Protein AF-A0A529HPG6-F1 (afdb_monomer_lite)

Sequence (187 aa):
KGVAELRKMVAHFGLDVVEAYMGHVQDNAAESVRRVLERLPDTSDYEYPTDTGQVIRVRISVDRQKREATVDFTGTSKVEKNNFNAPEPVARAAVLYAFRVMVEDMIPMNAGCLRPINIVIPDDCMLKPSYPAAVVAGNVETSQHVTNALFGAMGAMANAQGTMNNLTFGNKQYQYYETICSGSPAG

Radius of gyration: 18.81 Å; chains: 1; bounding box: 37×52×48 Å

Structure (mmCIF, N/CA/C/O backbone):
data_AF-A0A529HPG6-F1
#
_entry.id   AF-A0A529HPG6-F1
#
loop_
_atom_site.group_PDB
_atom_site.id
_atom_site.type_symbol
_atom_site.label_atom_id
_atom_site.label_alt_id
_atom_site.label_comp_id
_atom_site.label_asym_id
_atom_site.label_entity_id
_atom_site.label_seq_id
_atom_site.pdbx_PDB_ins_code
_atom_site.Cartn_x
_atom_site.Cartn_y
_atom_site.Cartn_z
_atom_site.occupancy
_atom_site.B_iso_or_equiv
_atom_site.auth_seq_id
_atom_site.auth_comp_id
_atom_site.auth_asym_id
_atom_site.auth_atom_id
_atom_site.pdbx_PDB_model_num
ATOM 1 N N . LYS A 1 1 ? 17.995 12.197 -15.645 1.00 77.94 1 LYS A N 1
ATOM 2 C CA . LYS A 1 1 ? 18.713 10.897 -15.696 1.00 77.94 1 LYS A CA 1
ATOM 3 C C . LYS A 1 1 ? 17.802 9.763 -16.175 1.00 77.94 1 LYS A C 1
ATOM 5 O O . LYS A 1 1 ? 18.090 9.246 -17.238 1.00 77.94 1 LYS A O 1
ATOM 10 N N . GLY A 1 2 ? 16.671 9.463 -15.516 1.00 89.94 2 GLY A N 1
ATOM 11 C CA . GLY A 1 2 ? 15.761 8.370 -15.932 1.00 89.94 2 GLY A CA 1
ATOM 12 C C . GLY A 1 2 ? 15.340 8.383 -17.412 1.00 89.94 2 GLY A C 1
ATOM 13 O O . GLY A 1 2 ? 15.550 7.402 -18.112 1.00 89.94 2 GLY A O 1
ATOM 14 N N . VAL A 1 3 ? 14.861 9.522 -17.929 1.00 92.44 3 VAL A N 1
ATOM 15 C CA . VAL A 1 3 ? 14.487 9.656 -19.357 1.00 92.44 3 VAL A CA 1
ATOM 16 C C . VAL A 1 3 ? 15.671 9.427 -20.306 1.00 92.44 3 VAL A C 1
ATOM 18 O O . VAL A 1 3 ? 15.499 8.876 -21.388 1.00 92.44 3 VAL A O 1
ATOM 21 N N . ALA A 1 4 ? 16.877 9.846 -19.916 1.00 95.00 4 ALA A N 1
ATOM 22 C CA . ALA A 1 4 ? 18.063 9.687 -20.753 1.00 95.00 4 ALA A CA 1
ATOM 23 C C . ALA A 1 4 ? 18.479 8.213 -20.857 1.00 95.00 4 ALA A C 1
ATOM 25 O O . ALA A 1 4 ? 18.772 7.748 -21.953 1.00 95.00 4 ALA A O 1
ATOM 26 N N . GLU A 1 5 ? 18.448 7.473 -19.747 1.00 94.81 5 GLU A N 1
ATOM 27 C CA . GLU A 1 5 ? 18.770 6.041 -19.746 1.00 94.81 5 GLU A CA 1
ATOM 28 C C . GLU A 1 5 ? 17.709 5.212 -20.477 1.00 94.81 5 GLU A C 1
ATOM 30 O O . GLU A 1 5 ? 18.062 4.336 -21.262 1.00 94.81 5 GLU A O 1
ATOM 35 N N . LEU A 1 6 ? 16.421 5.552 -20.330 1.00 93.25 6 LEU A N 1
ATOM 36 C CA . LEU A 1 6 ? 15.351 4.910 -21.101 1.00 93.25 6 LEU A CA 1
ATOM 37 C C . LEU A 1 6 ? 15.565 5.095 -22.612 1.00 93.25 6 LEU A C 1
ATOM 39 O O . LEU A 1 6 ? 15.494 4.136 -23.374 1.00 93.25 6 LEU A O 1
ATOM 43 N N . ARG A 1 7 ? 15.893 6.317 -23.054 1.00 95.12 7 ARG A N 1
ATOM 44 C CA . ARG A 1 7 ? 16.167 6.602 -24.473 1.00 95.12 7 ARG A CA 1
ATOM 45 C C . ARG A 1 7 ? 17.382 5.843 -25.003 1.00 95.12 7 ARG A C 1
ATOM 47 O O . ARG A 1 7 ? 17.336 5.380 -26.136 1.00 95.12 7 ARG A O 1
ATOM 54 N N . LYS A 1 8 ? 18.447 5.695 -24.208 1.00 95.94 8 LYS A N 1
ATOM 55 C CA . LYS A 1 8 ? 19.613 4.878 -24.590 1.00 95.94 8 LYS A CA 1
ATOM 56 C C . LYS A 1 8 ? 19.242 3.406 -24.752 1.00 95.94 8 LYS A C 1
ATOM 58 O O . LYS A 1 8 ? 19.675 2.782 -25.712 1.00 95.94 8 LYS A O 1
ATOM 63 N N . MET A 1 9 ? 18.427 2.874 -23.842 1.00 94.12 9 MET A N 1
ATOM 64 C CA . MET A 1 9 ? 17.949 1.493 -23.900 1.00 94.12 9 MET A CA 1
ATOM 65 C C . MET A 1 9 ? 17.122 1.249 -25.166 1.00 94.12 9 MET A C 1
ATOM 67 O O . MET A 1 9 ? 17.400 0.308 -25.899 1.00 94.12 9 MET A O 1
ATOM 71 N N . VAL A 1 10 ? 16.191 2.156 -25.480 1.00 96.81 10 VAL A N 1
ATOM 72 C CA . VAL A 1 10 ? 15.396 2.105 -26.719 1.00 96.81 10 VAL A CA 1
ATOM 73 C C . VAL A 1 10 ? 16.280 2.221 -27.961 1.00 96.81 10 VAL A C 1
ATOM 75 O O . VAL A 1 10 ? 16.081 1.484 -28.918 1.00 96.81 10 VAL A O 1
ATOM 78 N N . ALA A 1 11 ? 17.283 3.102 -27.956 1.00 97.06 11 ALA A N 1
ATOM 79 C CA . ALA A 1 11 ? 18.205 3.239 -29.084 1.00 97.06 11 ALA A CA 1
ATOM 80 C C . ALA A 1 11 ? 19.067 1.985 -29.314 1.00 97.06 11 ALA A C 1
ATOM 82 O O . ALA A 1 11 ? 19.450 1.717 -30.448 1.00 97.06 11 ALA A O 1
ATOM 83 N N . HIS A 1 12 ? 19.387 1.236 -28.255 1.00 96.19 12 HIS A N 1
ATOM 84 C CA . HIS A 1 12 ? 20.225 0.041 -28.344 1.00 96.19 12 HIS A CA 1
ATOM 85 C C . HIS A 1 12 ? 19.429 -1.233 -28.660 1.00 96.19 12 HIS A C 1
ATOM 87 O O . HIS A 1 12 ? 19.904 -2.060 -29.432 1.00 96.19 12 HIS A O 1
ATOM 93 N N . PHE A 1 13 ? 18.236 -1.391 -28.080 1.00 95.50 13 PHE A N 1
ATOM 94 C CA . PHE A 1 13 ? 17.449 -2.627 -28.159 1.00 95.50 13 PHE A CA 1
ATOM 95 C C . PHE A 1 13 ? 16.186 -2.528 -29.024 1.00 95.50 13 PHE A C 1
ATOM 97 O O . PHE A 1 13 ? 15.631 -3.562 -29.372 1.00 95.50 13 PHE A O 1
ATOM 104 N N . GLY A 1 14 ? 15.737 -1.325 -29.391 1.00 97.00 14 GLY A N 1
ATOM 105 C CA . GLY A 1 14 ? 14.435 -1.108 -30.029 1.00 97.00 14 GLY A CA 1
ATOM 106 C C . GLY A 1 14 ? 13.318 -0.873 -29.009 1.00 97.00 14 GLY A C 1
ATOM 107 O O . GLY A 1 14 ? 13.381 -1.325 -27.865 1.00 97.00 14 GLY A O 1
ATOM 108 N N . LEU A 1 15 ? 12.300 -0.102 -29.403 1.00 96.00 15 LEU A N 1
ATOM 109 C CA . LEU A 1 15 ? 11.176 0.233 -28.521 1.00 96.00 15 LEU A CA 1
ATOM 110 C C . LEU A 1 15 ? 10.313 -0.996 -28.217 1.00 96.00 15 LEU A C 1
ATOM 112 O O . LEU A 1 15 ? 9.963 -1.222 -27.065 1.00 96.00 15 LEU A O 1
ATOM 116 N N . ASP A 1 16 ? 10.032 -1.796 -29.240 1.00 96.38 16 ASP A N 1
ATOM 117 C CA . ASP A 1 16 ? 9.259 -3.034 -29.174 1.00 96.38 16 ASP A CA 1
ATOM 118 C C . ASP A 1 16 ? 9.857 -4.034 -28.177 1.00 96.38 16 ASP A C 1
ATOM 120 O O . ASP A 1 16 ? 9.142 -4.596 -27.347 1.00 96.38 16 ASP A O 1
ATOM 124 N N . VAL A 1 17 ? 11.181 -4.198 -28.194 1.00 95.88 17 VAL A N 1
ATOM 125 C CA . VAL A 1 17 ? 11.890 -5.061 -27.244 1.00 95.88 17 VAL A CA 1
ATOM 126 C C . VAL A 1 17 ? 11.786 -4.506 -25.825 1.00 95.88 17 VAL A C 1
ATOM 128 O O . VAL A 1 17 ? 11.476 -5.249 -24.894 1.00 95.88 17 VAL A O 1
ATOM 131 N N . VAL A 1 18 ? 12.011 -3.202 -25.635 1.00 95.31 18 VAL A N 1
ATOM 132 C CA . VAL A 1 18 ? 11.915 -2.573 -24.308 1.00 95.31 18 VAL A CA 1
ATOM 133 C C . VAL A 1 18 ? 10.503 -2.714 -23.734 1.00 95.31 18 VAL A C 1
ATOM 135 O O . VAL A 1 18 ? 10.356 -3.100 -22.574 1.00 95.31 18 VAL A O 1
ATOM 138 N N . GLU A 1 19 ? 9.467 -2.465 -24.532 1.00 94.25 19 GLU A N 1
ATOM 139 C CA . GLU A 1 19 ? 8.069 -2.620 -24.121 1.00 94.25 19 GLU A CA 1
ATOM 140 C C . GLU A 1 19 ? 7.721 -4.077 -23.793 1.00 94.25 19 GLU A C 1
ATOM 142 O O . GLU A 1 19 ? 7.101 -4.337 -22.757 1.00 94.25 19 GLU A O 1
ATOM 147 N N . ALA A 1 20 ? 8.180 -5.038 -24.602 1.00 93.94 20 ALA A N 1
ATOM 148 C CA . ALA A 1 20 ? 7.988 -6.462 -24.332 1.00 93.94 20 ALA A CA 1
ATOM 149 C C . ALA A 1 20 ? 8.614 -6.874 -22.989 1.00 93.94 20 ALA A C 1
ATOM 151 O O . ALA A 1 20 ? 7.953 -7.497 -22.156 1.00 93.94 20 ALA A O 1
ATOM 152 N N . TYR A 1 21 ? 9.855 -6.456 -22.718 1.00 92.88 21 TYR A N 1
ATOM 153 C CA . TYR A 1 21 ? 10.517 -6.735 -21.441 1.00 92.88 21 TYR A CA 1
ATOM 154 C C . TYR A 1 21 ? 9.852 -6.023 -20.256 1.00 92.88 21 TYR A C 1
ATOM 156 O O . TYR A 1 21 ? 9.754 -6.610 -19.177 1.00 92.88 21 TYR A O 1
ATOM 164 N N . MET A 1 22 ? 9.335 -4.802 -20.432 1.00 92.50 22 MET A N 1
ATOM 165 C CA . MET A 1 22 ? 8.509 -4.147 -19.409 1.00 92.50 22 MET A CA 1
ATOM 166 C C . MET A 1 22 ? 7.250 -4.968 -19.096 1.00 92.50 22 MET A C 1
ATOM 168 O O . MET A 1 22 ? 6.881 -5.089 -17.925 1.00 92.50 22 MET A O 1
ATOM 172 N N . GLY A 1 23 ? 6.624 -5.556 -20.119 1.00 92.88 23 GLY A N 1
ATOM 173 C CA . GLY A 1 23 ? 5.520 -6.504 -19.976 1.00 92.88 23 GLY A CA 1
ATOM 174 C C . GLY A 1 23 ? 5.924 -7.730 -19.160 1.00 92.88 23 GLY A C 1
ATOM 175 O O . GLY A 1 23 ? 5.338 -7.977 -18.109 1.00 92.88 23 GLY A O 1
ATOM 176 N N . HIS A 1 24 ? 6.994 -8.418 -19.566 1.00 93.25 24 HIS A N 1
ATOM 177 C CA . HIS A 1 24 ? 7.497 -9.615 -18.884 1.00 93.25 24 HIS A CA 1
ATOM 178 C C . HIS A 1 24 ? 7.837 -9.378 -17.408 1.00 93.25 24 HIS A C 1
ATOM 180 O O . HIS A 1 24 ? 7.554 -10.224 -16.560 1.00 93.25 24 HIS A O 1
ATOM 186 N N . VAL A 1 25 ? 8.403 -8.216 -17.069 1.00 93.06 25 VAL A N 1
ATOM 187 C CA . VAL A 1 25 ? 8.689 -7.848 -15.673 1.00 93.06 25 VAL A CA 1
ATOM 188 C C . VAL A 1 25 ? 7.402 -7.713 -14.853 1.00 93.06 25 VAL A C 1
ATOM 190 O O . VAL A 1 25 ? 7.356 -8.156 -13.702 1.00 93.06 25 VAL A O 1
ATOM 193 N N . GLN A 1 26 ? 6.349 -7.128 -15.429 1.00 93.50 26 GLN A N 1
ATOM 194 C CA . GLN A 1 26 ? 5.055 -7.017 -14.755 1.00 93.50 26 GLN A CA 1
ATOM 195 C C . GLN A 1 26 ? 4.321 -8.361 -14.673 1.00 93.50 26 GLN A C 1
ATOM 197 O O . GLN A 1 26 ? 3.703 -8.641 -13.647 1.00 93.50 26 GLN A O 1
ATOM 202 N N . ASP A 1 27 ? 4.405 -9.200 -15.709 1.00 94.12 27 ASP A N 1
ATOM 203 C CA . ASP A 1 27 ? 3.808 -10.541 -15.725 1.00 94.12 27 ASP A CA 1
ATOM 204 C C . ASP A 1 27 ? 4.441 -11.433 -14.654 1.00 94.12 27 ASP A C 1
ATOM 206 O O . ASP A 1 27 ? 3.732 -12.076 -13.880 1.00 94.12 27 ASP A O 1
ATOM 210 N N . ASN A 1 28 ? 5.772 -11.401 -14.538 1.00 93.19 28 ASN A N 1
ATOM 211 C CA . ASN A 1 28 ? 6.488 -12.124 -13.492 1.00 93.19 28 ASN A CA 1
ATOM 212 C C . ASN A 1 28 ? 6.068 -11.656 -12.090 1.00 93.19 28 ASN A C 1
ATOM 214 O O . ASN A 1 28 ? 5.837 -12.474 -11.204 1.00 93.19 28 ASN A O 1
ATOM 218 N N . ALA A 1 29 ? 5.915 -10.344 -11.889 1.00 93.12 29 ALA A N 1
ATOM 219 C CA . ALA A 1 29 ? 5.443 -9.805 -10.617 1.00 93.12 29 ALA A CA 1
ATOM 220 C C . ALA A 1 29 ? 4.009 -10.256 -10.286 1.00 93.12 29 ALA A C 1
ATOM 222 O O . ALA A 1 29 ? 3.736 -10.631 -9.146 1.00 93.12 29 ALA A O 1
ATOM 223 N N . ALA A 1 30 ? 3.114 -10.281 -11.278 1.00 94.75 30 ALA A N 1
ATOM 224 C CA . ALA A 1 30 ? 1.755 -10.786 -11.109 1.00 94.75 30 ALA A CA 1
ATOM 225 C C . ALA A 1 30 ? 1.749 -12.276 -10.734 1.00 94.75 30 ALA A C 1
ATOM 227 O O . ALA A 1 30 ? 1.092 -12.663 -9.770 1.00 94.75 30 ALA A O 1
ATOM 228 N N . GLU A 1 31 ? 2.521 -13.108 -11.439 1.00 95.69 31 GLU A N 1
ATOM 229 C CA . GLU A 1 31 ? 2.640 -14.537 -11.127 1.00 95.69 31 GLU A CA 1
ATOM 230 C C . GLU A 1 31 ? 3.227 -14.795 -9.739 1.00 95.69 31 GLU A C 1
ATOM 232 O O . GLU A 1 31 ? 2.776 -15.701 -9.037 1.00 95.69 31 GLU A O 1
ATOM 237 N N . SER A 1 32 ? 4.200 -13.994 -9.307 1.00 94.81 32 SER A N 1
ATOM 238 C CA . SER A 1 32 ? 4.741 -14.087 -7.951 1.00 94.81 32 SER A CA 1
ATOM 239 C C . SER A 1 32 ? 3.692 -13.792 -6.886 1.00 94.81 32 SER A C 1
ATOM 241 O O . SER A 1 32 ? 3.600 -14.535 -5.912 1.00 94.81 32 SER A O 1
ATOM 243 N N . VAL A 1 33 ? 2.849 -12.776 -7.086 1.00 95.06 33 VAL A N 1
ATOM 244 C CA . VAL A 1 33 ? 1.738 -12.501 -6.164 1.00 95.06 33 VAL A CA 1
ATOM 245 C C . VAL A 1 33 ? 0.697 -13.622 -6.197 1.00 95.06 33 VAL A C 1
ATOM 247 O O . VAL A 1 33 ? 0.236 -14.037 -5.140 1.00 95.06 33 VAL A O 1
ATOM 250 N N . ARG A 1 34 ? 0.376 -14.200 -7.363 1.00 96.06 34 ARG A N 1
ATOM 251 C CA . ARG A 1 34 ? -0.551 -15.347 -7.446 1.00 96.06 34 ARG A CA 1
ATOM 252 C C . ARG A 1 34 ? -0.099 -16.539 -6.596 1.00 96.06 34 ARG A C 1
ATOM 254 O O . ARG A 1 34 ? -0.936 -17.176 -5.964 1.00 96.06 34 ARG A O 1
ATOM 261 N N . ARG A 1 35 ? 1.210 -16.803 -6.520 1.00 94.50 35 ARG A N 1
ATOM 262 C CA . ARG A 1 35 ? 1.772 -17.845 -5.637 1.00 94.50 35 ARG A CA 1
ATOM 263 C C . ARG A 1 35 ? 1.619 -17.518 -4.150 1.00 94.50 35 ARG A C 1
ATOM 265 O O . ARG A 1 35 ? 1.457 -18.429 -3.348 1.00 94.50 35 ARG A O 1
ATOM 272 N N . VAL A 1 36 ? 1.647 -16.240 -3.771 1.00 93.44 36 VAL A N 1
ATOM 273 C CA . VAL A 1 36 ? 1.343 -15.821 -2.390 1.00 93.44 36 VAL A CA 1
ATOM 274 C C . VAL A 1 36 ? -0.106 -16.130 -2.052 1.00 93.44 36 VAL A C 1
ATOM 276 O O . VAL A 1 36 ? -0.379 -16.649 -0.972 1.00 93.44 36 VAL A O 1
ATOM 279 N N . LEU A 1 37 ? -1.029 -15.861 -2.983 1.00 95.31 37 LEU A N 1
ATOM 280 C CA . LEU A 1 37 ? -2.454 -16.090 -2.751 1.00 95.31 37 LEU A CA 1
ATOM 281 C C . LEU A 1 37 ? -2.728 -17.539 -2.354 1.00 95.31 37 LEU A C 1
ATOM 283 O O . LEU A 1 37 ? -3.517 -17.754 -1.446 1.00 95.31 37 LEU A O 1
ATOM 287 N N . GLU A 1 38 ? -2.024 -18.511 -2.949 1.00 92.75 38 GLU A N 1
ATOM 288 C CA . GLU A 1 38 ? -2.092 -19.950 -2.627 1.00 92.75 38 GLU A CA 1
ATOM 289 C C . GLU A 1 38 ? -1.837 -20.273 -1.141 1.00 92.75 38 GLU A C 1
ATOM 291 O O . GLU A 1 38 ? -2.357 -21.266 -0.640 1.00 92.75 38 GLU A O 1
ATOM 296 N N . ARG A 1 39 ? -1.099 -19.419 -0.422 1.00 91.81 39 ARG A N 1
ATOM 297 C CA . ARG A 1 39 ? -0.747 -19.602 0.997 1.00 91.81 39 ARG A CA 1
ATOM 298 C C . ARG A 1 39 ? -1.671 -18.860 1.965 1.00 91.81 39 ARG A C 1
ATOM 300 O O . ARG A 1 39 ? -1.699 -19.196 3.144 1.00 91.81 39 ARG A O 1
ATOM 307 N N . LEU A 1 40 ? -2.397 -17.851 1.487 1.00 94.25 40 LEU A N 1
ATOM 308 C CA . LEU A 1 40 ? -3.354 -17.098 2.301 1.00 94.25 40 LEU A CA 1
ATOM 309 C C . LEU A 1 40 ? -4.619 -17.929 2.557 1.00 94.25 40 LEU A C 1
ATOM 311 O O . LEU A 1 40 ? -4.920 -18.807 1.752 1.00 94.25 40 LEU A O 1
ATOM 315 N N . PRO A 1 41 ? -5.385 -17.678 3.631 1.00 93.94 41 PRO A N 1
ATOM 316 C CA . PRO A 1 41 ? -6.713 -18.267 3.800 1.00 93.94 41 PRO A CA 1
ATOM 317 C C . PRO A 1 41 ? -7.687 -17.788 2.709 1.00 93.94 41 PRO A C 1
ATOM 319 O O . PRO A 1 41 ? -7.499 -16.730 2.111 1.00 93.94 41 PRO A O 1
ATOM 322 N N . ASP A 1 42 ? -8.761 -18.549 2.469 1.00 94.81 42 ASP A N 1
ATOM 323 C CA . ASP A 1 42 ? -9.784 -18.182 1.472 1.00 94.81 42 ASP A CA 1
ATOM 324 C C . ASP A 1 42 ? -10.505 -16.879 1.837 1.00 94.81 42 ASP A C 1
ATOM 326 O O . ASP A 1 42 ? -10.943 -16.122 0.970 1.00 94.81 42 ASP A O 1
ATOM 330 N N . THR A 1 43 ? -10.648 -16.606 3.131 1.00 97.19 43 THR A N 1
ATOM 331 C CA . THR A 1 43 ? -11.169 -15.342 3.642 1.00 97.19 43 THR A CA 1
ATOM 332 C C . THR A 1 43 ? -10.510 -15.023 4.973 1.00 97.19 43 THR A C 1
ATOM 334 O O . THR A 1 43 ? -10.352 -15.905 5.818 1.00 97.19 43 THR A O 1
ATOM 337 N N . SER A 1 44 ? -10.161 -13.758 5.164 1.00 97.44 44 SER A N 1
ATOM 338 C CA . SER A 1 44 ? -9.721 -13.209 6.439 1.00 97.44 44 SER A CA 1
ATOM 339 C C . SER A 1 44 ? -10.199 -11.772 6.602 1.00 97.44 44 SER A C 1
ATOM 341 O O . SER A 1 44 ? -10.476 -11.068 5.627 1.00 97.44 44 SER A O 1
ATOM 343 N N . ASP A 1 45 ? -10.309 -11.335 7.849 1.00 97.19 45 ASP A N 1
ATOM 344 C CA . ASP A 1 45 ? -10.670 -9.974 8.210 1.00 97.19 45 ASP A CA 1
ATOM 345 C C . ASP A 1 45 ? -9.807 -9.474 9.364 1.00 97.19 45 ASP A C 1
ATOM 347 O O . ASP A 1 45 ? -9.271 -10.252 10.154 1.00 97.19 45 ASP A O 1
ATOM 351 N N . TYR A 1 46 ? -9.625 -8.158 9.410 1.00 97.94 46 TYR A N 1
ATOM 352 C CA . TYR A 1 46 ? -8.898 -7.496 10.477 1.00 97.94 46 TYR A CA 1
ATOM 353 C C . TYR A 1 46 ? -9.428 -6.081 10.689 1.00 97.94 46 TYR A C 1
ATOM 355 O O . TYR A 1 46 ? -9.702 -5.345 9.733 1.00 97.94 46 TYR A O 1
ATOM 363 N N . GLU A 1 47 ? -9.542 -5.691 11.956 1.00 97.50 47 GLU A N 1
ATOM 364 C CA . GLU A 1 47 ? -9.870 -4.329 12.361 1.00 97.50 47 GLU A CA 1
ATOM 365 C C . GLU A 1 47 ? -8.669 -3.717 13.078 1.00 97.50 47 GLU A C 1
ATOM 367 O O . GLU A 1 47 ? -8.177 -4.255 14.069 1.00 97.50 47 GLU A O 1
ATOM 372 N N . TYR A 1 48 ? -8.203 -2.576 12.579 1.00 96.69 48 TYR A N 1
ATOM 373 C CA . TYR A 1 48 ? -7.127 -1.808 13.188 1.00 96.69 48 TYR A CA 1
ATOM 374 C C . TYR A 1 48 ? -7.701 -0.524 13.805 1.00 96.69 48 TYR A C 1
ATOM 376 O O . TYR A 1 48 ? -8.029 0.413 13.062 1.00 96.69 48 TYR A O 1
ATOM 384 N N . PRO A 1 49 ? -7.853 -0.453 15.141 1.00 95.94 49 PRO A N 1
ATOM 385 C CA . PRO A 1 49 ? -8.200 0.786 15.821 1.00 95.94 49 PRO A CA 1
ATOM 386 C C . PRO A 1 49 ? -6.996 1.733 15.830 1.00 95.94 49 PRO A C 1
ATOM 388 O O . PRO A 1 49 ? -5.872 1.330 16.120 1.00 95.94 49 PRO A O 1
ATOM 391 N N . THR A 1 50 ? -7.237 3.000 15.511 1.00 93.62 50 THR A N 1
ATOM 392 C CA . THR A 1 50 ? -6.226 4.064 15.557 1.00 93.62 50 THR A CA 1
ATOM 393 C C . THR A 1 50 ? -6.381 4.908 16.821 1.00 93.62 50 THR A C 1
ATOM 395 O O . THR A 1 50 ? -7.468 4.990 17.396 1.00 93.62 50 THR A O 1
ATOM 398 N N . ASP A 1 51 ? -5.322 5.617 17.207 1.00 90.38 51 ASP A N 1
ATOM 399 C CA . ASP A 1 51 ? -5.341 6.515 18.370 1.00 90.38 51 ASP A CA 1
ATOM 400 C C . ASP A 1 51 ? -6.274 7.729 18.196 1.00 90.38 51 ASP A C 1
ATOM 402 O O . ASP A 1 51 ? -6.636 8.383 19.173 1.00 90.38 51 ASP A O 1
ATOM 406 N N . THR A 1 52 ? -6.706 8.030 16.965 1.00 90.81 52 THR A N 1
ATOM 407 C CA . THR A 1 52 ? -7.698 9.082 16.684 1.00 90.81 52 THR A CA 1
ATOM 408 C C . THR A 1 52 ? -9.141 8.613 16.885 1.00 90.81 52 THR A C 1
ATOM 410 O O . THR A 1 52 ? -10.060 9.412 16.735 1.00 90.81 52 THR A O 1
ATOM 413 N N . GLY A 1 53 ? -9.361 7.337 17.224 1.00 93.69 53 GLY A N 1
ATOM 414 C CA . GLY A 1 53 ? -10.689 6.731 17.362 1.00 93.69 53 GLY A CA 1
ATOM 415 C C . GLY A 1 53 ? -11.288 6.224 16.046 1.00 93.69 53 GLY A C 1
ATOM 416 O O . GLY A 1 53 ? -12.330 5.567 16.062 1.00 93.69 53 GLY A O 1
ATOM 417 N N . GLN A 1 54 ? -10.627 6.465 14.910 1.00 96.50 54 GLN A N 1
ATOM 418 C CA . GLN A 1 54 ? -10.999 5.876 13.623 1.00 96.50 54 GLN A CA 1
ATOM 419 C C . GLN A 1 54 ? -10.565 4.401 13.558 1.00 96.50 54 GLN A C 1
ATOM 421 O O . GLN A 1 54 ? -9.578 4.005 14.182 1.00 96.50 54 GLN A O 1
ATOM 426 N N . VAL A 1 55 ? -11.275 3.587 12.777 1.00 98.19 55 VAL A N 1
ATOM 427 C CA . VAL A 1 55 ? -10.987 2.161 12.585 1.00 98.19 55 VAL A CA 1
ATOM 428 C C . VAL A 1 55 ? -10.799 1.881 11.101 1.00 98.19 55 VAL A C 1
ATOM 430 O O . VAL A 1 55 ? -11.663 2.202 10.282 1.00 98.19 55 VAL A O 1
ATOM 433 N N . ILE A 1 56 ? -9.681 1.248 10.754 1.00 98.31 56 ILE A N 1
ATOM 434 C CA . ILE A 1 56 ? -9.457 0.690 9.420 1.00 98.31 56 ILE A CA 1
ATOM 435 C C . ILE A 1 56 ? -9.917 -0.760 9.445 1.00 98.31 56 ILE A C 1
ATOM 437 O O . ILE A 1 56 ? -9.441 -1.553 10.255 1.00 98.31 56 ILE A O 1
ATOM 441 N N . ARG A 1 57 ? -10.847 -1.103 8.557 1.00 98.56 57 ARG A N 1
ATOM 442 C CA . ARG A 1 57 ? -11.333 -2.471 8.384 1.00 98.56 57 ARG A CA 1
ATOM 443 C C . ARG A 1 57 ? -10.859 -2.982 7.049 1.00 98.56 57 ARG A C 1
ATOM 445 O O . ARG A 1 57 ? -10.996 -2.281 6.051 1.00 98.56 57 ARG A O 1
ATOM 452 N N . VAL A 1 58 ? -10.321 -4.189 7.034 1.00 98.56 58 VAL A N 1
ATOM 453 C CA . VAL A 1 58 ? -9.929 -4.848 5.798 1.00 98.56 58 VAL A CA 1
ATOM 454 C C . VAL A 1 58 ? -10.407 -6.288 5.817 1.00 98.56 58 VAL A C 1
ATOM 456 O O . VAL A 1 58 ? -10.206 -7.012 6.789 1.00 98.56 58 VAL A O 1
ATOM 459 N N . ARG A 1 59 ? -11.045 -6.699 4.726 1.00 98.56 59 ARG A N 1
ATOM 460 C CA . ARG A 1 59 ? -11.349 -8.092 4.422 1.00 98.56 59 ARG A CA 1
ATOM 461 C C . ARG A 1 59 ? -10.566 -8.498 3.185 1.00 98.56 59 ARG A C 1
ATOM 463 O O . ARG A 1 59 ? -10.633 -7.821 2.163 1.00 98.56 59 ARG A O 1
ATOM 470 N N . ILE A 1 60 ? -9.855 -9.615 3.266 1.00 98.56 60 ILE A N 1
ATOM 471 C CA . ILE A 1 60 ? -9.182 -10.233 2.127 1.00 98.56 60 ILE A CA 1
ATOM 472 C C . ILE A 1 60 ? -9.954 -11.500 1.774 1.00 98.56 60 ILE A C 1
ATOM 474 O O . ILE A 1 60 ? -10.228 -12.328 2.637 1.00 98.56 60 ILE A O 1
ATOM 478 N N . SER A 1 61 ? -10.331 -11.646 0.508 1.00 98.44 61 SER A N 1
ATOM 479 C CA . SER A 1 61 ? -10.964 -12.862 -0.016 1.00 98.44 61 SER A CA 1
ATOM 480 C C . SER A 1 61 ? -10.204 -13.355 -1.238 1.00 98.44 61 SER A C 1
ATOM 482 O O . SER A 1 61 ? -9.847 -12.550 -2.096 1.00 98.44 61 SER A O 1
ATOM 484 N N . VAL A 1 62 ? -9.932 -14.656 -1.310 1.00 98.25 62 VAL A N 1
ATOM 485 C CA . VAL A 1 62 ? -9.126 -15.270 -2.374 1.00 98.25 62 VAL A CA 1
ATOM 486 C C . VAL A 1 62 ? -10.006 -16.171 -3.236 1.00 98.25 62 VAL A C 1
ATOM 488 O O . VAL A 1 62 ? -10.555 -17.163 -2.764 1.00 98.25 62 VAL A O 1
ATOM 491 N N . ASP A 1 63 ? -10.097 -15.862 -4.529 1.00 97.31 63 ASP A N 1
ATOM 492 C CA . ASP A 1 63 ? -10.671 -16.750 -5.538 1.00 97.31 63 ASP A CA 1
ATOM 493 C C . ASP A 1 63 ? -9.559 -17.652 -6.090 1.00 97.31 63 ASP A C 1
ATOM 495 O O . ASP A 1 63 ? -8.714 -17.236 -6.891 1.00 97.31 63 ASP A O 1
ATOM 499 N N . ARG A 1 64 ? -9.556 -18.917 -5.658 1.00 94.81 64 ARG A N 1
ATOM 500 C CA . ARG A 1 64 ? -8.563 -19.920 -6.074 1.00 94.81 64 ARG A CA 1
ATOM 501 C C . ARG A 1 64 ? -8.631 -20.257 -7.555 1.00 94.81 64 ARG A C 1
ATOM 503 O O . ARG A 1 64 ? -7.601 -20.574 -8.143 1.00 94.81 64 ARG A O 1
ATOM 510 N N . GLN A 1 65 ? -9.823 -20.216 -8.146 1.00 94.62 65 GLN A N 1
ATOM 511 C CA . GLN A 1 65 ? -10.009 -20.584 -9.547 1.00 94.62 65 GLN A CA 1
ATOM 512 C C . GLN A 1 65 ? -9.447 -19.498 -10.458 1.00 94.62 65 GLN A C 1
ATOM 514 O O . GLN A 1 65 ? -8.753 -19.803 -11.425 1.00 94.62 65 GLN A O 1
ATOM 519 N N . LYS A 1 66 ? -9.696 -18.229 -10.119 1.00 95.94 66 LYS A N 1
ATOM 520 C CA . LYS A 1 66 ? -9.152 -17.082 -10.861 1.00 95.94 66 LYS A CA 1
ATOM 521 C C . LYS A 1 66 ? -7.714 -16.739 -10.480 1.00 95.94 66 LYS A C 1
ATOM 523 O O . LYS A 1 66 ? -7.038 -16.051 -11.241 1.00 95.94 66 LYS A O 1
ATOM 528 N N . ARG A 1 67 ? -7.234 -17.235 -9.333 1.00 96.56 67 ARG A N 1
ATOM 529 C CA . ARG A 1 67 ? -5.960 -16.834 -8.709 1.00 96.56 67 ARG A CA 1
ATOM 530 C C . ARG A 1 67 ? -5.921 -15.316 -8.511 1.00 96.56 67 ARG A C 1
ATOM 532 O O . ARG A 1 67 ? -4.956 -14.649 -8.882 1.00 96.56 67 ARG A O 1
ATOM 539 N N . GLU A 1 68 ? -7.002 -14.785 -7.953 1.00 97.94 68 GLU A N 1
ATOM 540 C CA . GLU A 1 68 ? -7.193 -13.362 -7.672 1.00 97.94 68 GLU A CA 1
ATOM 541 C C . GLU A 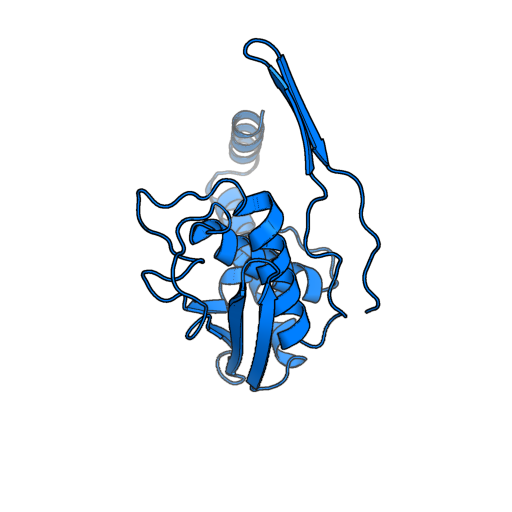1 68 ? -7.611 -13.171 -6.215 1.00 97.94 68 GLU A C 1
ATOM 543 O O . GLU A 1 68 ? -8.228 -14.052 -5.617 1.00 97.94 68 GLU A O 1
ATOM 548 N N . ALA A 1 69 ? -7.285 -12.017 -5.641 1.00 98.19 69 ALA A N 1
ATOM 549 C CA . ALA A 1 69 ? -7.748 -11.636 -4.316 1.00 98.19 69 ALA A CA 1
ATOM 550 C C . ALA A 1 69 ? -8.488 -10.303 -4.358 1.00 98.19 69 ALA A C 1
ATOM 552 O O . ALA A 1 69 ? -8.107 -9.395 -5.092 1.00 98.19 69 ALA A O 1
ATOM 553 N N . THR A 1 70 ? -9.529 -10.170 -3.541 1.00 98.75 70 THR A N 1
ATOM 554 C CA . THR A 1 70 ? -10.176 -8.886 -3.271 1.00 98.75 70 THR A CA 1
ATOM 555 C C . THR A 1 70 ? -9.771 -8.397 -1.890 1.00 98.75 70 THR A C 1
ATOM 557 O O . THR A 1 70 ? -9.997 -9.093 -0.903 1.00 98.75 70 THR A O 1
ATOM 560 N N . VAL A 1 71 ? -9.193 -7.198 -1.842 1.00 98.75 71 VAL A N 1
ATOM 561 C CA . VAL A 1 71 ? -8.898 -6.432 -0.630 1.00 98.75 71 VAL A CA 1
ATOM 562 C C . VAL A 1 71 ? -9.987 -5.378 -0.483 1.00 98.75 71 VAL A C 1
ATOM 564 O O . VAL A 1 71 ? -10.034 -4.415 -1.252 1.00 98.75 71 VAL A O 1
ATOM 567 N N . ASP A 1 72 ? -10.876 -5.581 0.478 1.00 98.69 72 ASP A N 1
ATOM 568 C CA . ASP A 1 72 ? -12.062 -4.762 0.690 1.00 98.69 72 ASP A CA 1
ATOM 569 C C . ASP A 1 72 ? -11.952 -3.958 1.984 1.00 98.69 72 ASP A C 1
ATOM 571 O O . ASP A 1 72 ? -11.890 -4.522 3.076 1.00 98.69 72 ASP A O 1
ATOM 575 N N . PHE A 1 73 ? -11.941 -2.632 1.848 1.00 98.75 73 PHE A N 1
ATOM 576 C CA . PHE A 1 73 ? -11.900 -1.682 2.956 1.00 98.75 73 PHE A CA 1
ATOM 577 C C . PHE A 1 73 ? -13.291 -1.222 3.423 1.00 98.75 73 PHE A C 1
ATOM 579 O O . PHE A 1 73 ? -13.409 -0.272 4.205 1.00 98.75 73 PHE A O 1
ATOM 586 N N . THR A 1 74 ? -14.365 -1.859 2.949 1.00 98.50 74 THR A N 1
ATOM 587 C CA . THR A 1 74 ? -15.739 -1.565 3.370 1.00 98.50 74 THR A CA 1
ATOM 588 C C . THR A 1 74 ? -15.888 -1.675 4.886 1.00 98.50 74 THR A C 1
ATOM 590 O O . THR A 1 74 ? -15.455 -2.634 5.520 1.00 98.50 74 THR A O 1
ATOM 593 N N . GLY A 1 75 ? -16.523 -0.664 5.482 1.00 97.69 75 GLY A N 1
ATOM 594 C CA . GLY A 1 75 ? -16.673 -0.542 6.933 1.00 97.69 75 GLY A CA 1
ATOM 595 C C . GLY A 1 75 ? -15.550 0.239 7.621 1.00 97.69 75 GLY A C 1
ATOM 596 O O . GLY A 1 75 ? -15.683 0.527 8.807 1.00 97.69 75 GLY A O 1
ATOM 597 N N . THR A 1 76 ? -14.491 0.624 6.899 1.00 98.56 76 THR A N 1
ATOM 598 C CA . THR A 1 76 ? -13.502 1.598 7.387 1.00 98.56 76 THR A CA 1
ATOM 599 C C . THR A 1 76 ? -14.178 2.926 7.742 1.00 98.56 76 THR A C 1
ATOM 601 O O . THR A 1 76 ? -15.097 3.370 7.047 1.00 98.56 76 THR A O 1
ATOM 604 N N . SER A 1 77 ? -13.720 3.562 8.824 1.00 98.38 77 SER A N 1
ATOM 605 C CA . SER A 1 77 ? -14.262 4.823 9.331 1.00 98.38 77 SER A CA 1
ATOM 606 C C . SER A 1 77 ? -14.360 5.908 8.259 1.00 98.38 77 SER A C 1
ATOM 608 O O . SER A 1 77 ? -13.541 6.011 7.340 1.00 98.38 77 SER A O 1
ATOM 610 N N . LYS A 1 78 ? -15.375 6.762 8.417 1.00 97.81 78 LYS A N 1
ATOM 611 C CA . LYS A 1 78 ? -15.568 7.954 7.588 1.00 97.81 78 LYS A CA 1
ATOM 612 C C . LYS A 1 78 ? -14.409 8.938 7.746 1.00 97.81 78 LYS A C 1
ATOM 614 O O . LYS A 1 78 ? -13.636 8.871 8.703 1.00 97.81 78 LYS A O 1
ATOM 619 N N . VAL A 1 79 ? -14.322 9.864 6.796 1.00 96.44 79 VAL A N 1
ATOM 620 C CA . VAL A 1 79 ? -13.450 11.036 6.910 1.00 96.44 79 VAL A CA 1
ATOM 621 C C . VAL A 1 79 ? -13.772 11.801 8.192 1.00 96.44 79 VAL A C 1
ATOM 623 O O . VAL A 1 79 ? -14.935 12.088 8.480 1.00 96.44 79 VAL A O 1
ATOM 626 N N . GLU A 1 80 ? -12.734 12.188 8.923 1.00 94.12 80 GLU A N 1
ATOM 627 C CA . GLU A 1 80 ? -12.854 13.056 10.092 1.00 94.12 80 GLU A CA 1
ATOM 628 C C . GLU A 1 80 ? -12.140 14.389 9.878 1.00 94.12 80 GLU A C 1
ATOM 630 O O . GLU A 1 80 ? -11.247 14.524 9.037 1.00 94.12 80 GLU A O 1
ATOM 635 N N . LYS A 1 81 ? -12.512 15.394 10.681 1.00 94.25 81 LYS A N 1
ATOM 636 C CA . LYS A 1 81 ? -11.896 16.730 10.679 1.00 94.25 81 LYS A CA 1
ATOM 637 C C . LYS A 1 81 ? -10.551 16.737 11.424 1.00 94.25 81 LYS A C 1
ATOM 639 O O . LYS A 1 81 ? -10.297 17.580 12.280 1.00 94.25 81 LYS A O 1
ATOM 644 N N . ASN A 1 82 ? -9.700 15.780 11.087 1.00 94.00 82 ASN A N 1
ATOM 645 C CA . ASN A 1 82 ? -8.312 15.668 11.505 1.00 94.00 82 ASN A CA 1
ATOM 646 C C . ASN A 1 82 ? -7.434 15.549 10.245 1.00 94.00 82 ASN A C 1
ATOM 648 O O . ASN A 1 82 ? -7.914 15.708 9.121 1.00 94.00 82 ASN A O 1
ATOM 652 N N . ASN A 1 83 ? -6.139 15.312 10.420 1.00 92.25 83 ASN A N 1
ATOM 653 C CA . ASN A 1 83 ? -5.192 15.212 9.316 1.00 92.25 83 ASN A CA 1
ATOM 654 C C . ASN A 1 83 ? -4.760 13.771 8.974 1.00 92.25 83 ASN A C 1
ATOM 656 O O . ASN A 1 83 ? -3.896 13.610 8.111 1.00 92.25 83 ASN A O 1
ATOM 660 N N . PHE A 1 84 ? -5.379 12.762 9.602 1.00 95.38 84 PHE A N 1
ATOM 661 C CA . PHE A 1 84 ? -5.124 11.318 9.459 1.00 95.38 84 PHE A CA 1
ATOM 662 C C . PHE A 1 84 ? -5.954 10.662 8.341 1.00 95.38 84 PHE A C 1
ATOM 664 O O . PHE A 1 84 ? -6.084 9.439 8.277 1.00 95.38 84 PHE A O 1
ATOM 671 N N . ASN A 1 85 ? -6.489 11.449 7.408 1.00 96.44 85 ASN A N 1
ATOM 672 C CA . ASN A 1 85 ? -7.088 10.903 6.194 1.00 96.44 85 ASN A CA 1
ATOM 673 C C . ASN A 1 85 ? -5.989 10.616 5.155 1.00 96.44 85 ASN A C 1
ATOM 675 O O . ASN A 1 85 ? -5.014 11.361 5.042 1.00 96.44 85 ASN A O 1
ATOM 679 N N . ALA A 1 86 ? -6.146 9.555 4.369 1.00 97.00 86 ALA A N 1
ATOM 680 C CA . ALA A 1 86 ? -5.211 9.145 3.328 1.00 97.00 86 ALA A CA 1
ATOM 681 C C . ALA A 1 86 ? -5.906 9.127 1.959 1.00 97.00 86 ALA A C 1
ATOM 683 O O . ALA A 1 86 ? -6.934 8.473 1.821 1.00 97.00 86 ALA A O 1
ATOM 684 N N . PRO A 1 87 ? -5.365 9.802 0.930 1.00 96.44 87 PRO A N 1
ATOM 685 C CA . PRO A 1 87 ? -5.865 9.694 -0.435 1.00 96.44 87 PRO A CA 1
ATOM 686 C C . PRO A 1 87 ? -5.831 8.244 -0.930 1.00 96.44 87 PRO A C 1
ATOM 688 O O . PRO A 1 87 ? -4.905 7.504 -0.598 1.00 96.44 87 PRO A O 1
ATOM 691 N N . GLU A 1 88 ? -6.763 7.870 -1.809 1.00 97.00 88 GLU A N 1
ATOM 692 C CA . GLU A 1 88 ? -6.860 6.506 -2.358 1.00 97.00 88 GLU A CA 1
ATOM 693 C C . GLU A 1 88 ? -5.520 5.943 -2.883 1.00 97.00 88 GLU A C 1
ATOM 695 O O . GLU A 1 88 ? -5.198 4.793 -2.567 1.00 97.00 88 GLU A O 1
ATOM 700 N N . PRO A 1 89 ? -4.673 6.708 -3.611 1.00 96.88 89 PRO A N 1
ATOM 701 C CA . PRO A 1 89 ? -3.375 6.203 -4.056 1.00 96.88 89 PRO A CA 1
ATOM 702 C C . PRO A 1 89 ? -2.464 5.714 -2.922 1.00 96.88 89 PRO A C 1
ATOM 704 O O . PRO A 1 89 ? -1.678 4.795 -3.136 1.00 96.88 89 PRO A O 1
ATOM 707 N N . VAL A 1 90 ? -2.581 6.286 -1.720 1.00 96.69 90 VAL A N 1
ATOM 708 C CA . VAL A 1 90 ? -1.799 5.888 -0.541 1.00 96.69 90 VAL A CA 1
ATOM 709 C C . VAL A 1 90 ? -2.246 4.521 -0.036 1.00 96.69 90 VAL A C 1
ATOM 711 O O . VAL A 1 90 ? -1.410 3.650 0.191 1.00 96.69 90 VAL A O 1
ATOM 714 N N . ALA A 1 91 ? -3.558 4.295 0.066 1.00 97.25 91 ALA A N 1
ATOM 715 C CA . ALA A 1 91 ? -4.103 2.993 0.441 1.00 97.25 91 ALA A CA 1
ATOM 716 C C . ALA A 1 91 ? -3.731 1.915 -0.594 1.00 97.25 91 ALA A C 1
ATOM 718 O O . ALA A 1 91 ? -3.272 0.834 -0.233 1.00 97.25 91 ALA A O 1
ATOM 719 N N . ARG A 1 92 ? -3.822 2.230 -1.894 1.00 97.62 92 ARG A N 1
ATOM 720 C CA . ARG A 1 92 ? -3.397 1.319 -2.974 1.00 97.62 92 ARG A CA 1
ATOM 721 C C . ARG A 1 92 ? -1.898 1.007 -2.927 1.00 97.62 92 ARG A C 1
ATOM 723 O O . ARG A 1 92 ? -1.503 -0.126 -3.197 1.00 97.62 92 ARG A O 1
ATOM 730 N N . ALA A 1 93 ? -1.064 1.989 -2.583 1.00 96.75 93 ALA A N 1
ATOM 731 C CA . ALA A 1 93 ? 0.372 1.788 -2.406 1.00 96.75 93 ALA A CA 1
ATOM 732 C C . ALA A 1 93 ? 0.682 0.889 -1.198 1.00 96.75 93 ALA A C 1
ATOM 734 O O . ALA A 1 93 ? 1.553 0.028 -1.304 1.00 96.75 93 ALA A O 1
ATOM 735 N N . ALA A 1 94 ? -0.059 1.026 -0.092 1.00 96.88 94 ALA A N 1
ATOM 736 C CA . ALA A 1 94 ? 0.055 0.130 1.060 1.00 96.88 94 ALA A CA 1
ATOM 737 C C . ALA A 1 94 ? -0.313 -1.319 0.694 1.00 96.88 94 ALA A C 1
ATOM 739 O O . ALA A 1 94 ? 0.415 -2.241 1.054 1.00 96.88 94 ALA A O 1
ATOM 740 N N . VAL A 1 95 ? -1.369 -1.525 -0.108 1.00 97.56 95 VAL A N 1
ATOM 741 C CA . VAL A 1 95 ? -1.715 -2.852 -0.655 1.00 97.56 95 VAL A CA 1
ATOM 742 C C . VAL A 1 95 ? -0.575 -3.411 -1.510 1.00 97.56 95 VAL A C 1
ATOM 744 O O . VAL A 1 95 ? -0.136 -4.537 -1.283 1.00 97.56 95 VAL A O 1
ATOM 747 N N . LEU A 1 96 ? -0.048 -2.624 -2.455 1.00 96.31 96 LEU A N 1
ATOM 748 C CA . LEU A 1 96 ? 1.091 -3.028 -3.288 1.00 96.31 96 LEU A CA 1
ATOM 749 C C . LEU A 1 96 ? 2.292 -3.456 -2.434 1.00 96.31 96 LEU A C 1
ATOM 751 O O . LEU A 1 96 ? 2.890 -4.501 -2.692 1.00 96.31 96 LEU A O 1
ATOM 755 N N . TYR A 1 97 ? 2.639 -2.647 -1.435 1.00 94.81 97 TYR A N 1
ATOM 756 C CA . TYR A 1 97 ? 3.748 -2.917 -0.531 1.00 94.81 97 TYR A CA 1
ATOM 757 C C . TYR A 1 97 ? 3.530 -4.214 0.253 1.00 94.81 97 TYR A C 1
ATOM 759 O O . TYR A 1 97 ? 4.397 -5.086 0.221 1.00 94.81 97 TYR A O 1
ATOM 767 N N . ALA A 1 98 ? 2.366 -4.379 0.886 1.00 95.12 98 ALA A N 1
ATOM 768 C CA . ALA A 1 98 ? 2.068 -5.539 1.717 1.00 95.12 98 ALA A CA 1
ATOM 769 C C . ALA A 1 98 ? 2.161 -6.849 0.916 1.00 95.12 98 ALA A C 1
ATOM 771 O O . ALA A 1 98 ? 2.894 -7.756 1.303 1.00 95.12 98 ALA A O 1
ATOM 772 N N . PHE A 1 99 ? 1.528 -6.923 -0.261 1.00 95.06 99 PHE A N 1
ATOM 773 C CA . PHE A 1 99 ? 1.633 -8.108 -1.121 1.00 95.06 99 PHE A CA 1
ATOM 774 C C . PHE A 1 99 ? 3.048 -8.322 -1.661 1.00 95.06 99 PHE A C 1
ATOM 776 O O . PHE A 1 99 ? 3.485 -9.464 -1.782 1.00 95.06 99 PHE A O 1
ATOM 783 N N . ARG A 1 100 ? 3.796 -7.253 -1.964 1.00 93.50 100 ARG A N 1
ATOM 784 C CA . ARG A 1 100 ? 5.195 -7.386 -2.386 1.00 93.50 100 ARG A CA 1
ATOM 785 C C . A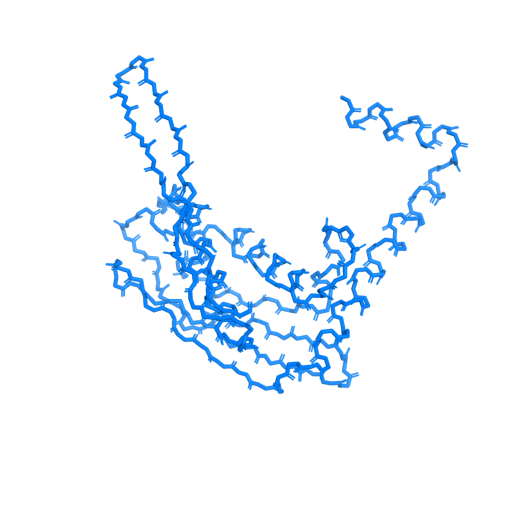RG A 1 100 ? 6.064 -7.975 -1.275 1.00 93.50 100 ARG A C 1
ATOM 787 O O . ARG A 1 100 ? 6.929 -8.786 -1.598 1.00 93.50 100 ARG A O 1
ATOM 794 N N . VAL A 1 101 ? 5.866 -7.587 -0.017 1.00 91.88 101 VAL A N 1
ATOM 795 C CA . VAL A 1 101 ? 6.598 -8.160 1.126 1.00 91.88 101 VAL A CA 1
ATOM 796 C C . VAL A 1 101 ? 6.309 -9.657 1.244 1.00 91.88 101 VAL A C 1
ATOM 798 O O . VAL A 1 101 ? 7.248 -10.445 1.292 1.00 91.88 101 VAL A O 1
ATOM 801 N N . MET A 1 102 ? 5.038 -10.055 1.135 1.00 92.06 102 MET A N 1
ATOM 802 C CA . MET A 1 102 ? 4.616 -11.460 1.221 1.00 92.06 102 MET A CA 1
ATOM 803 C C . MET A 1 102 ? 5.177 -12.378 0.127 1.00 92.06 102 MET A C 1
ATOM 805 O O . MET A 1 102 ? 5.148 -13.596 0.276 1.00 92.06 102 MET A O 1
ATOM 809 N N . VAL A 1 103 ? 5.660 -11.826 -0.992 1.00 91.00 103 VAL A N 1
ATOM 810 C CA . VAL A 1 103 ? 6.273 -12.626 -2.064 1.00 91.00 103 VAL A CA 1
ATOM 811 C C . VAL A 1 103 ? 7.574 -13.300 -1.611 1.00 91.00 103 VAL A C 1
ATOM 813 O O . VAL A 1 103 ? 7.914 -14.337 -2.173 1.00 91.00 103 VAL A O 1
ATOM 816 N N . GLU A 1 104 ? 8.294 -12.737 -0.631 1.00 85.38 104 GLU A N 1
ATOM 817 C CA . GLU A 1 104 ? 9.546 -13.303 -0.081 1.00 85.38 104 GLU A CA 1
ATOM 818 C C . GLU A 1 104 ? 10.609 -13.675 -1.140 1.00 85.38 104 GLU A C 1
ATOM 820 O O . GLU A 1 104 ? 11.458 -14.537 -0.933 1.00 85.38 104 GLU A O 1
ATOM 825 N N . ASP A 1 105 ? 10.581 -13.005 -2.293 1.00 86.12 105 ASP A N 1
ATOM 826 C CA . ASP A 1 105 ? 11.481 -13.256 -3.422 1.00 86.12 105 ASP A CA 1
ATOM 827 C C . ASP A 1 105 ? 12.082 -11.941 -3.940 1.00 86.12 105 ASP A C 1
ATOM 829 O O . ASP A 1 105 ? 11.582 -10.840 -3.671 1.00 86.12 105 ASP A O 1
ATOM 833 N N . MET A 1 106 ? 13.152 -12.038 -4.722 1.00 83.81 106 MET A N 1
ATOM 834 C CA . MET A 1 106 ? 13.880 -10.926 -5.327 1.00 83.81 106 MET A CA 1
ATOM 835 C C . MET A 1 106 ? 13.210 -10.440 -6.621 1.00 83.81 106 MET A C 1
ATOM 837 O O . MET A 1 106 ? 13.818 -10.420 -7.689 1.00 83.81 106 MET A O 1
ATOM 841 N N . ILE A 1 107 ? 11.951 -9.995 -6.533 1.00 86.50 107 ILE A N 1
ATOM 842 C CA . ILE A 1 107 ? 11.249 -9.346 -7.654 1.00 86.50 107 ILE A CA 1
ATOM 843 C C . ILE A 1 107 ? 11.264 -7.806 -7.545 1.00 86.50 107 ILE A C 1
ATOM 845 O O . ILE A 1 107 ? 11.179 -7.251 -6.446 1.00 86.50 107 ILE A O 1
ATOM 849 N N . PRO A 1 108 ? 11.336 -7.054 -8.652 1.00 81.38 108 PRO A N 1
ATOM 850 C CA . PRO A 1 108 ? 11.239 -5.597 -8.594 1.00 81.38 108 PRO A CA 1
ATOM 851 C C . PRO A 1 108 ? 9.833 -5.152 -8.163 1.00 81.38 108 PRO A C 1
ATOM 853 O O . PRO A 1 108 ? 8.834 -5.719 -8.604 1.00 81.38 108 PRO A O 1
ATOM 856 N N . MET A 1 109 ? 9.736 -4.100 -7.345 1.00 86.12 109 MET A N 1
ATOM 857 C CA . MET A 1 109 ? 8.444 -3.504 -6.985 1.00 86.12 109 MET A CA 1
ATOM 858 C C . MET A 1 109 ? 7.859 -2.743 -8.181 1.00 86.12 109 MET A C 1
ATOM 860 O O . MET A 1 109 ? 8.451 -1.777 -8.658 1.00 86.12 109 MET A O 1
ATOM 864 N N . ASN A 1 110 ? 6.706 -3.192 -8.681 1.00 90.38 110 ASN A N 1
ATOM 865 C CA . ASN A 1 110 ? 6.026 -2.587 -9.824 1.00 90.38 110 ASN A CA 1
ATOM 866 C C . ASN A 1 110 ? 4.510 -2.873 -9.804 1.00 90.38 110 ASN A C 1
ATOM 868 O O . ASN A 1 110 ? 4.036 -3.710 -9.038 1.00 90.38 110 ASN A O 1
ATOM 872 N N . ALA A 1 111 ? 3.750 -2.193 -10.669 1.00 88.12 111 ALA A N 1
ATOM 873 C CA . ALA A 1 111 ? 2.288 -2.302 -10.731 1.00 88.12 111 ALA A CA 1
ATOM 874 C C . ALA A 1 111 ? 1.764 -3.699 -11.132 1.00 88.12 111 ALA A C 1
ATOM 876 O O . ALA A 1 111 ? 0.597 -3.997 -10.888 1.00 88.12 111 ALA A O 1
ATOM 877 N N . GLY A 1 112 ? 2.608 -4.573 -11.690 1.00 91.00 112 GLY A N 1
ATOM 878 C CA . GLY A 1 112 ? 2.280 -5.970 -11.973 1.00 91.00 112 GLY A CA 1
ATOM 879 C C . GLY A 1 112 ? 1.798 -6.733 -10.737 1.00 91.00 112 GLY A C 1
ATOM 880 O O . GLY A 1 112 ? 0.857 -7.514 -10.840 1.00 91.00 112 GLY A O 1
ATOM 881 N N . CYS A 1 113 ? 2.340 -6.420 -9.552 1.00 92.56 113 CYS A N 1
ATOM 882 C CA . CYS A 1 113 ? 1.905 -7.011 -8.281 1.00 92.56 113 CYS A CA 1
ATOM 883 C C . CYS A 1 113 ? 0.425 -6.742 -7.949 1.00 92.56 113 CYS A C 1
ATOM 885 O O . CYS A 1 113 ? -0.171 -7.496 -7.189 1.00 92.56 113 CYS A O 1
ATOM 887 N N . LEU A 1 114 ? -0.171 -5.674 -8.491 1.00 94.50 114 LEU A N 1
ATOM 888 C CA . LEU A 1 114 ? -1.577 -5.336 -8.259 1.00 94.50 114 LEU A CA 1
ATOM 889 C C . LEU A 1 114 ? -2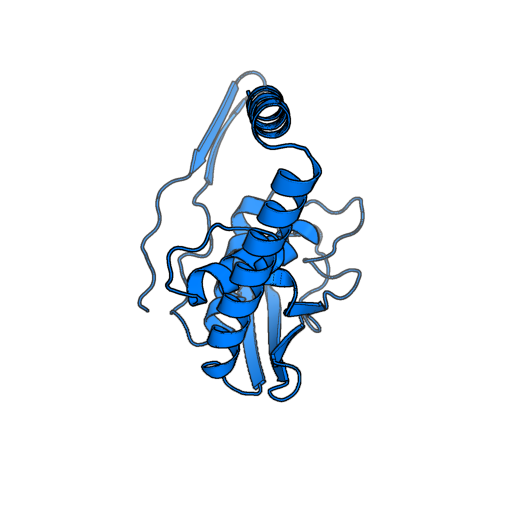.528 -5.978 -9.273 1.00 94.50 114 LEU A C 1
ATOM 891 O O . LEU A 1 114 ? -3.731 -5.959 -9.052 1.00 94.50 114 LEU A O 1
ATOM 895 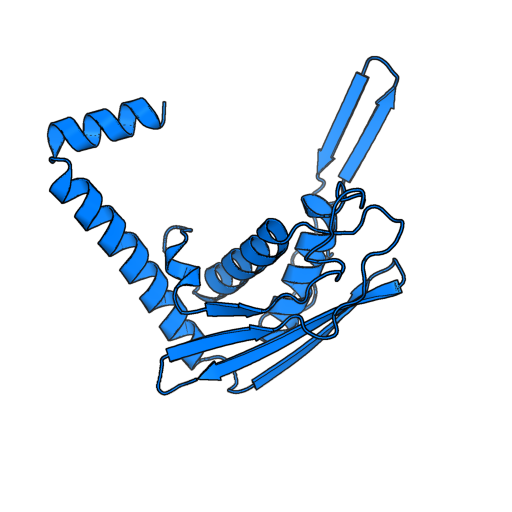N N . ARG A 1 115 ? -2.030 -6.548 -10.378 1.00 95.88 115 ARG A N 1
ATOM 896 C CA . ARG A 1 115 ? -2.892 -7.156 -11.406 1.00 95.88 115 ARG A CA 1
ATOM 897 C C . ARG A 1 115 ? -3.802 -8.276 -10.875 1.00 95.88 115 ARG A C 1
ATOM 899 O O . ARG A 1 115 ? -4.954 -8.287 -11.290 1.00 95.88 115 ARG A O 1
ATOM 906 N N . PRO A 1 116 ? -3.356 -9.187 -9.982 1.00 96.75 116 PRO A N 1
ATOM 907 C CA . PRO A 1 116 ? -4.242 -10.196 -9.400 1.00 96.75 116 PRO A CA 1
ATOM 908 C C . PRO A 1 116 ? -5.023 -9.688 -8.173 1.00 96.75 116 PRO A C 1
ATOM 910 O O . PRO A 1 116 ? -5.649 -10.494 -7.488 1.00 96.75 116 PRO A O 1
ATOM 913 N N . ILE A 1 117 ? -4.960 -8.389 -7.850 1.00 98.06 117 ILE A N 1
ATOM 914 C CA . ILE A 1 117 ? -5.546 -7.815 -6.635 1.00 98.06 117 ILE A CA 1
ATOM 915 C C . ILE A 1 117 ? -6.628 -6.797 -7.004 1.00 98.06 117 ILE A C 1
ATOM 917 O O . ILE A 1 117 ? -6.348 -5.691 -7.470 1.00 98.06 117 ILE A O 1
ATOM 921 N N . ASN A 1 118 ? -7.880 -7.148 -6.735 1.00 98.31 118 ASN A N 1
ATOM 922 C CA . ASN A 1 118 ? -8.997 -6.219 -6.770 1.00 98.31 118 ASN A CA 1
ATOM 923 C C . ASN A 1 118 ? -9.033 -5.411 -5.463 1.00 98.31 118 ASN A C 1
ATOM 925 O O . ASN A 1 118 ? -9.035 -5.986 -4.378 1.00 98.31 118 ASN A O 1
ATOM 929 N N . ILE A 1 119 ? -9.059 -4.081 -5.550 1.00 98.56 119 ILE A N 1
ATOM 930 C CA . ILE A 1 119 ? -9.049 -3.195 -4.377 1.00 98.56 119 ILE A CA 1
ATOM 931 C C . ILE A 1 119 ? -10.377 -2.450 -4.318 1.00 98.56 119 ILE A C 1
ATOM 933 O O . ILE A 1 119 ? -10.688 -1.678 -5.226 1.00 98.56 119 ILE A O 1
ATOM 937 N N . VAL A 1 120 ? -11.121 -2.643 -3.233 1.00 98.62 120 VAL A N 1
ATOM 938 C CA . VAL A 1 120 ? -12.384 -1.952 -2.962 1.00 98.62 120 VAL A CA 1
ATOM 939 C C . VAL A 1 120 ? -12.159 -0.966 -1.824 1.00 98.62 120 VAL A C 1
ATOM 941 O O . VAL A 1 120 ? -11.872 -1.359 -0.697 1.00 98.62 120 VAL A O 1
ATOM 944 N N . ILE A 1 121 ? -12.274 0.328 -2.122 1.00 98.38 121 ILE A N 1
ATOM 945 C CA . ILE A 1 121 ? -12.222 1.400 -1.124 1.00 98.38 121 ILE A CA 1
ATOM 946 C C . ILE A 1 121 ? -13.519 2.206 -1.252 1.00 98.38 121 ILE A C 1
ATOM 948 O O . ILE A 1 121 ? -13.748 2.786 -2.320 1.00 98.38 121 ILE A O 1
ATOM 952 N N . PRO A 1 122 ? -14.379 2.232 -0.215 1.00 97.12 122 PRO A N 1
ATOM 953 C CA . PRO A 1 122 ? -15.639 2.963 -0.273 1.00 97.12 122 PRO A CA 1
ATOM 954 C C . PRO A 1 122 ? -15.398 4.472 -0.381 1.00 97.12 122 PRO A C 1
ATOM 956 O O . PRO A 1 122 ? -14.436 5.005 0.178 1.00 97.12 122 PRO A O 1
ATOM 959 N N . ASP A 1 123 ? -16.295 5.165 -1.080 1.00 94.75 123 ASP A N 1
ATOM 960 C CA . ASP A 1 123 ? -16.290 6.627 -1.137 1.00 94.75 123 ASP A CA 1
ATOM 961 C C . ASP A 1 123 ? -16.526 7.236 0.255 1.00 94.75 123 ASP A C 1
ATOM 963 O O . ASP A 1 123 ? -17.170 6.635 1.119 1.00 94.75 123 ASP A O 1
ATOM 967 N N . ASP A 1 124 ? -15.975 8.432 0.478 1.00 91.19 124 ASP A N 1
ATOM 968 C CA . ASP A 1 124 ? -16.102 9.213 1.717 1.00 91.19 124 ASP A CA 1
ATOM 969 C C . ASP A 1 124 ? -15.644 8.494 3.007 1.00 91.19 124 ASP A C 1
ATOM 971 O O . ASP A 1 124 ? -15.987 8.897 4.128 1.00 91.19 124 ASP A O 1
ATOM 975 N N . CYS A 1 125 ? -14.811 7.457 2.878 1.00 97.44 125 CYS A N 1
ATOM 976 C CA . CYS A 1 125 ? -14.050 6.909 3.998 1.00 97.44 125 CYS A CA 1
ATOM 977 C C . CYS A 1 125 ? -12.707 7.627 4.176 1.00 97.44 125 CYS A C 1
ATOM 979 O O . CYS A 1 125 ? -12.219 8.316 3.278 1.00 97.44 125 CYS A O 1
ATOM 981 N N . MET A 1 126 ? -12.063 7.431 5.328 1.00 97.38 126 MET A N 1
ATOM 982 C CA . MET A 1 126 ? -10.760 8.037 5.625 1.00 97.38 126 MET A CA 1
ATOM 983 C C . MET A 1 126 ? -9.650 7.644 4.633 1.00 97.38 126 MET A C 1
ATOM 985 O O . MET A 1 126 ? -8.633 8.326 4.585 1.00 97.38 126 MET A O 1
ATOM 989 N N . LEU A 1 127 ? -9.837 6.576 3.842 1.00 98.12 127 LEU A N 1
ATOM 990 C CA . LEU A 1 127 ? -8.904 6.097 2.809 1.00 98.12 127 LEU A CA 1
ATOM 991 C C . LEU A 1 127 ? -9.265 6.555 1.383 1.00 98.12 127 LEU A C 1
ATOM 993 O O . LEU A 1 127 ? -8.553 6.238 0.431 1.00 98.12 127 LEU A O 1
ATOM 997 N N . LYS A 1 128 ? -10.371 7.289 1.224 1.00 97.56 128 LYS A N 1
ATOM 998 C CA . LYS A 1 128 ? -10.775 7.951 -0.022 1.00 97.56 128 LYS A CA 1
ATOM 999 C C . LYS A 1 128 ? -11.459 9.292 0.284 1.00 97.56 128 LYS A C 1
ATOM 1001 O O . LYS A 1 128 ? -12.634 9.484 -0.026 1.00 97.56 128 LYS A O 1
ATOM 1006 N N . PRO A 1 129 ? -10.739 10.223 0.938 1.00 96.19 129 PRO A N 1
ATOM 1007 C CA . PRO A 1 129 ? -11.278 11.521 1.285 1.00 96.19 129 PRO A CA 1
ATOM 1008 C C . PRO A 1 129 ? -11.445 12.410 0.050 1.00 96.19 129 PRO A C 1
ATOM 1010 O O . PRO A 1 129 ? -10.590 12.439 -0.838 1.00 96.19 129 PRO A O 1
ATOM 1013 N N . SER A 1 130 ? -12.509 13.209 0.049 1.00 93.75 130 SER A N 1
ATOM 1014 C CA . SER A 1 130 ? -12.733 14.278 -0.926 1.00 93.75 130 SER A CA 1
ATOM 1015 C C . SER A 1 130 ? -12.157 15.610 -0.427 1.00 93.75 130 SER A C 1
ATOM 1017 O O . SER A 1 130 ? -12.114 15.879 0.777 1.00 93.75 130 SER A O 1
ATOM 1019 N N . TYR A 1 131 ? -11.732 16.484 -1.345 1.00 91.44 131 TYR A N 1
ATOM 1020 C CA . TYR A 1 131 ? -11.397 17.871 -0.997 1.00 91.44 131 TYR A CA 1
ATOM 1021 C C . TYR A 1 131 ? -12.590 18.531 -0.271 1.00 91.44 131 TYR A C 1
ATOM 1023 O O . TYR A 1 131 ? -13.720 18.353 -0.733 1.00 91.44 131 TYR A O 1
ATOM 1031 N N . PRO A 1 132 ? -12.396 19.299 0.825 1.00 93.94 132 PRO A N 1
ATOM 1032 C CA . PRO A 1 132 ? -11.142 19.845 1.368 1.00 93.94 132 PRO A CA 1
ATOM 1033 C C . PRO A 1 132 ? -10.556 19.089 2.581 1.00 93.94 132 PRO A C 1
ATOM 1035 O O . PRO A 1 132 ? -9.912 19.707 3.430 1.00 93.94 132 PRO A O 1
ATOM 1038 N N . ALA A 1 133 ? -10.789 17.781 2.718 1.00 95.00 133 ALA A N 1
ATOM 1039 C CA . ALA A 1 133 ? -10.264 17.014 3.850 1.00 95.00 133 ALA A CA 1
ATOM 1040 C C . ALA A 1 133 ? -8.726 17.086 3.955 1.00 95.00 133 ALA A C 1
ATOM 1042 O O . ALA A 1 133 ? -8.009 17.038 2.952 1.00 95.00 133 ALA A O 1
ATOM 1043 N N . ALA A 1 134 ? -8.209 17.190 5.183 1.00 94.69 134 ALA A N 1
ATOM 1044 C CA . ALA A 1 134 ? -6.772 17.255 5.429 1.00 94.69 134 ALA A CA 1
ATOM 1045 C C . ALA A 1 134 ? -6.140 15.857 5.376 1.00 94.69 134 ALA A C 1
ATOM 1047 O O . ALA A 1 134 ? -6.656 14.912 5.974 1.00 94.69 134 ALA A O 1
ATOM 1048 N N . VAL A 1 135 ? -5.003 15.755 4.678 1.00 95.38 135 VAL A N 1
ATOM 1049 C CA . VAL A 1 135 ? -4.364 14.472 4.327 1.00 95.38 135 VAL A CA 1
ATOM 1050 C C . VAL A 1 135 ? -2.866 14.395 4.640 1.00 95.38 135 VAL A C 1
ATOM 1052 O O . VAL A 1 135 ? -2.177 13.487 4.179 1.00 95.38 135 VAL A O 1
ATOM 1055 N N . VAL A 1 136 ? -2.318 15.357 5.392 1.00 91.88 136 VAL A N 1
ATOM 1056 C CA . VAL A 1 136 ? -0.857 15.450 5.597 1.00 91.88 136 VAL A CA 1
ATOM 1057 C C . VAL A 1 136 ? -0.290 14.233 6.337 1.00 91.88 136 VAL A C 1
ATOM 1059 O O . VAL A 1 136 ? 0.787 13.767 5.978 1.00 91.88 136 VAL A O 1
ATOM 1062 N N . ALA A 1 137 ? -1.029 13.673 7.304 1.00 91.38 137 ALA A N 1
ATOM 1063 C CA . ALA A 1 137 ? -0.617 12.470 8.026 1.00 91.38 137 ALA A CA 1
ATOM 1064 C C . ALA A 1 137 ? -0.949 11.180 7.252 1.00 91.38 137 ALA A C 1
ATOM 1066 O O . ALA A 1 137 ? -0.538 10.096 7.652 1.00 91.38 137 ALA A O 1
ATOM 1067 N N . GLY A 1 138 ? -1.630 11.281 6.105 1.00 92.19 138 GLY A N 1
ATOM 1068 C CA . GLY A 1 138 ? -2.033 10.135 5.295 1.00 92.19 138 GLY A CA 1
ATOM 1069 C C . GLY A 1 138 ? -0.853 9.276 4.840 1.00 92.19 138 GLY A C 1
ATOM 1070 O O . GLY A 1 138 ? -0.887 8.057 4.967 1.00 92.19 138 GLY A O 1
ATOM 1071 N N . ASN A 1 139 ? 0.218 9.912 4.355 1.00 90.88 139 ASN A N 1
ATOM 1072 C CA . ASN A 1 139 ? 1.416 9.208 3.883 1.00 90.88 139 ASN A CA 1
ATOM 1073 C C . ASN A 1 139 ? 2.287 8.657 5.010 1.00 90.88 139 ASN A C 1
ATOM 1075 O O . ASN A 1 139 ? 3.029 7.707 4.772 1.00 90.88 139 ASN A O 1
ATOM 1079 N N . VAL A 1 140 ? 2.234 9.273 6.188 1.00 88.75 140 VAL A N 1
ATOM 1080 C CA . VAL A 1 140 ? 3.249 9.077 7.228 1.00 88.75 140 VAL A CA 1
ATOM 1081 C C . VAL A 1 140 ? 2.738 8.308 8.442 1.00 88.75 140 VAL A C 1
ATOM 1083 O O . VAL A 1 140 ? 3.516 7.613 9.084 1.00 88.75 140 VAL A O 1
ATOM 1086 N N . GLU A 1 141 ? 1.434 8.367 8.708 1.00 92.88 141 GLU A N 1
ATOM 1087 C CA . GLU A 1 141 ? 0.781 7.628 9.792 1.00 92.88 141 GLU A CA 1
ATOM 1088 C C . GLU A 1 141 ? -0.255 6.652 9.224 1.00 92.88 141 GLU A C 1
ATOM 1090 O O . GLU A 1 141 ? -0.134 5.438 9.359 1.00 92.88 141 GLU A O 1
ATOM 1095 N N . THR A 1 142 ? -1.257 7.152 8.496 1.00 95.69 142 THR A N 1
ATOM 1096 C CA . THR A 1 142 ? -2.384 6.318 8.051 1.00 95.69 142 THR A CA 1
ATOM 1097 C C . THR A 1 142 ? -1.947 5.198 7.106 1.00 95.69 142 THR A C 1
ATOM 1099 O O . THR A 1 142 ? -2.475 4.093 7.186 1.00 95.69 142 THR A O 1
ATOM 1102 N N . SER A 1 143 ? -0.949 5.433 6.252 1.00 95.75 143 SER A N 1
ATOM 1103 C CA . SER A 1 143 ? -0.350 4.398 5.395 1.00 95.75 143 SER A CA 1
ATOM 1104 C C . SER A 1 143 ? 0.244 3.233 6.201 1.00 95.75 143 SER A C 1
ATOM 1106 O O . SER A 1 143 ? 0.107 2.074 5.802 1.00 95.75 143 SER A O 1
ATOM 1108 N N . GLN A 1 144 ? 0.853 3.524 7.355 1.00 94.50 144 GLN A N 1
ATOM 1109 C CA . GLN A 1 144 ? 1.425 2.532 8.262 1.00 94.50 144 GLN A CA 1
ATOM 1110 C C . GLN A 1 144 ? 0.312 1.742 8.953 1.00 94.50 144 GLN A C 1
ATOM 1112 O O . GLN A 1 144 ? 0.379 0.517 9.012 1.00 94.50 144 GLN A O 1
ATOM 1117 N N . HIS A 1 145 ? -0.763 2.412 9.382 1.00 96.12 145 HIS A N 1
ATOM 1118 C CA . HIS A 1 145 ? -1.944 1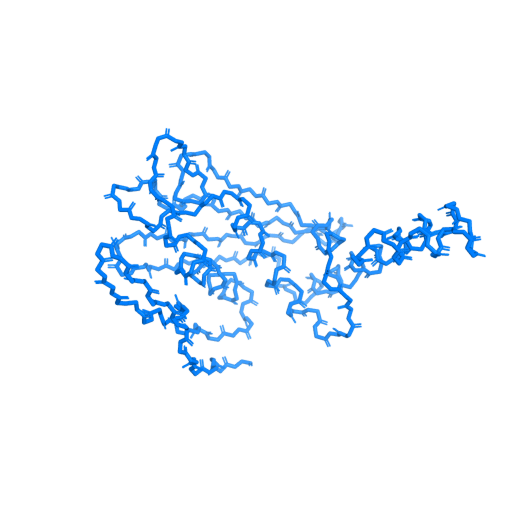.744 9.939 1.00 96.12 145 HIS A CA 1
ATOM 1119 C C . HIS A 1 145 ? -2.616 0.803 8.929 1.00 96.12 145 HIS A C 1
ATOM 1121 O O . HIS A 1 145 ? -2.939 -0.334 9.265 1.00 96.12 145 HIS A O 1
ATOM 1127 N N . VAL A 1 146 ? -2.782 1.240 7.673 1.00 97.56 146 VAL A N 1
ATOM 1128 C CA . VAL A 1 146 ? -3.319 0.391 6.593 1.00 97.56 146 VAL A CA 1
ATOM 1129 C C . VAL A 1 146 ? -2.416 -0.818 6.361 1.00 97.56 146 VAL A C 1
ATOM 1131 O O . VAL A 1 146 ? -2.903 -1.934 6.213 1.00 97.56 146 VAL A O 1
ATOM 1134 N N . THR A 1 147 ? -1.100 -0.612 6.369 1.00 96.56 147 THR A N 1
ATOM 1135 C CA . THR A 1 147 ? -0.115 -1.687 6.206 1.00 96.56 147 THR A CA 1
ATOM 1136 C C . THR A 1 147 ? -0.187 -2.701 7.353 1.00 96.56 147 THR A C 1
ATOM 1138 O O . THR A 1 147 ? -0.238 -3.902 7.095 1.00 96.56 147 THR A O 1
ATOM 1141 N N . ASN A 1 148 ? -0.279 -2.240 8.605 1.00 95.69 148 ASN A N 1
ATOM 1142 C CA . ASN A 1 148 ? -0.502 -3.103 9.768 1.00 95.69 148 ASN A CA 1
ATOM 1143 C C . ASN A 1 148 ? -1.810 -3.894 9.640 1.00 95.69 148 ASN A C 1
ATOM 1145 O O . ASN A 1 148 ? -1.815 -5.100 9.869 1.00 95.69 148 ASN A O 1
ATOM 1149 N N . ALA A 1 149 ? -2.903 -3.243 9.230 1.00 97.25 149 ALA A N 1
ATOM 1150 C CA . ALA A 1 149 ? -4.187 -3.910 9.035 1.00 97.25 149 ALA A CA 1
ATOM 1151 C C . ALA A 1 149 ? -4.102 -5.022 7.975 1.00 97.25 149 ALA A C 1
ATOM 1153 O O . ALA A 1 149 ? -4.633 -6.113 8.175 1.00 97.25 149 ALA A O 1
ATOM 1154 N N . LEU A 1 150 ? -3.391 -4.772 6.870 1.00 97.50 150 LEU A N 1
ATOM 1155 C CA . LEU A 1 150 ? -3.160 -5.755 5.810 1.00 97.50 150 LEU A CA 1
ATOM 1156 C C . LEU A 1 150 ? -2.334 -6.948 6.302 1.00 97.50 150 LEU A C 1
ATOM 1158 O O . LEU A 1 150 ? -2.719 -8.088 6.055 1.00 97.50 150 LEU A O 1
ATOM 1162 N N . PHE A 1 151 ? -1.225 -6.713 7.009 1.00 96.06 151 PHE A N 1
ATOM 1163 C CA . PHE A 1 151 ? -0.418 -7.805 7.564 1.00 96.06 151 PHE A CA 1
ATOM 1164 C C . PHE A 1 151 ? -1.165 -8.598 8.637 1.00 96.06 151 PHE A C 1
ATOM 1166 O O . PHE A 1 151 ? -1.054 -9.824 8.654 1.00 96.06 151 PHE A O 1
ATOM 1173 N N . GLY A 1 152 ? -1.975 -7.925 9.459 1.00 95.38 152 GLY A N 1
ATOM 1174 C CA . GLY A 1 152 ? -2.876 -8.562 10.415 1.00 95.38 152 GLY A CA 1
ATOM 1175 C C . GLY A 1 152 ? -3.894 -9.472 9.726 1.00 95.38 152 GLY A C 1
ATOM 1176 O O . GLY A 1 152 ? -4.020 -10.637 10.092 1.00 95.38 152 GLY A O 1
ATOM 1177 N N . ALA A 1 153 ? -4.549 -8.993 8.663 1.00 96.38 153 ALA A N 1
ATOM 1178 C CA . ALA A 1 153 ? -5.487 -9.800 7.877 1.00 96.38 153 ALA A CA 1
ATOM 1179 C C . ALA A 1 153 ? -4.811 -10.972 7.153 1.00 96.38 153 ALA A C 1
ATOM 1181 O O . ALA A 1 153 ? -5.414 -12.030 6.990 1.00 96.38 153 ALA A O 1
ATOM 1182 N N . MET A 1 154 ? -3.562 -10.816 6.715 1.00 95.25 154 MET A N 1
ATOM 1183 C CA . MET A 1 154 ? -2.797 -11.908 6.104 1.00 95.25 154 MET A CA 1
ATOM 1184 C C . MET A 1 154 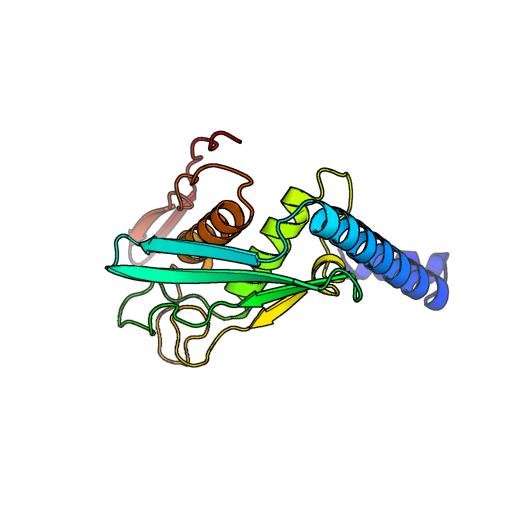? -2.211 -12.883 7.136 1.00 95.25 154 MET A C 1
ATOM 1186 O O . MET A 1 154 ? -1.689 -13.922 6.739 1.00 95.25 154 MET A O 1
ATOM 1190 N N . GLY A 1 155 ? -2.281 -12.569 8.436 1.00 91.94 155 GLY A N 1
ATOM 1191 C CA . GLY A 1 155 ? -1.656 -13.361 9.498 1.00 91.94 155 GLY A CA 1
ATOM 1192 C C . GLY A 1 155 ? -0.130 -13.426 9.384 1.00 91.94 155 GLY A C 1
ATOM 1193 O O . GLY A 1 155 ? 0.471 -14.401 9.821 1.00 91.94 155 GLY A O 1
ATOM 1194 N N . ALA A 1 156 ? 0.481 -12.424 8.747 1.00 87.00 156 ALA A N 1
ATOM 1195 C CA . ALA A 1 156 ? 1.883 -12.459 8.345 1.00 87.00 156 ALA A CA 1
ATOM 1196 C C . ALA A 1 156 ? 2.838 -12.026 9.459 1.00 87.00 156 ALA A C 1
ATOM 1198 O O . ALA A 1 156 ? 3.886 -12.628 9.649 1.00 87.00 156 ALA A O 1
ATOM 1199 N N . MET A 1 157 ? 2.486 -10.962 10.179 1.00 83.31 157 MET A N 1
ATOM 1200 C CA . MET A 1 157 ? 3.317 -10.371 11.227 1.00 83.31 157 MET A CA 1
ATOM 1201 C C . MET A 1 157 ? 2.430 -9.755 12.308 1.00 83.31 157 MET A C 1
ATOM 1203 O O . MET A 1 157 ? 1.280 -9.388 12.052 1.00 83.31 157 MET A O 1
ATOM 1207 N N . ALA A 1 158 ? 2.981 -9.597 13.511 1.00 82.25 158 ALA A N 1
ATOM 1208 C CA . ALA A 1 158 ? 2.376 -8.752 14.532 1.00 82.25 158 ALA A CA 1
ATOM 1209 C C . ALA A 1 158 ? 2.356 -7.276 14.086 1.00 82.25 158 ALA A C 1
ATOM 1211 O O . ALA A 1 158 ? 3.106 -6.867 13.198 1.00 82.25 158 ALA A O 1
ATOM 1212 N N . ASN A 1 159 ? 1.521 -6.454 14.728 1.00 80.94 159 ASN A N 1
ATOM 1213 C CA . ASN A 1 159 ? 1.476 -5.019 14.438 1.00 80.94 159 ASN A CA 1
ATOM 1214 C C . ASN A 1 159 ? 2.865 -4.382 14.635 1.00 80.94 159 ASN A C 1
ATOM 1216 O O . ASN A 1 159 ? 3.470 -4.511 15.702 1.00 80.94 159 ASN A O 1
ATOM 1220 N N . ALA A 1 160 ? 3.345 -3.659 13.620 1.00 82.81 160 ALA A N 1
ATOM 1221 C CA . ALA A 1 160 ? 4.501 -2.779 13.749 1.00 82.81 160 ALA A CA 1
ATOM 1222 C C . ALA A 1 160 ? 4.113 -1.492 14.493 1.00 82.81 160 ALA A C 1
ATOM 1224 O O . ALA A 1 160 ? 2.937 -1.256 14.774 1.00 82.81 160 ALA A O 1
ATOM 1225 N N . GLN A 1 161 ? 5.089 -0.611 14.744 1.00 85.25 161 GLN A N 1
ATOM 1226 C CA . GLN A 1 161 ? 4.866 0.649 15.466 1.00 85.25 161 GLN A CA 1
ATOM 1227 C C . GLN A 1 161 ? 3.767 1.541 14.847 1.00 85.25 161 GLN A C 1
ATOM 1229 O O . GLN A 1 161 ? 3.200 2.371 15.546 1.00 85.25 161 GLN A O 1
ATOM 1234 N N . GLY A 1 162 ? 3.445 1.375 13.557 1.00 85.69 162 GLY A N 1
ATOM 1235 C CA . GLY A 1 162 ? 2.310 2.063 12.933 1.00 85.69 162 GLY A CA 1
ATOM 1236 C C . GLY A 1 162 ? 2.549 3.552 12.662 1.00 85.69 162 GLY A C 1
ATOM 1237 O O . GLY A 1 162 ? 1.601 4.270 12.385 1.00 85.69 162 GLY A O 1
ATOM 1238 N N . THR A 1 163 ? 3.800 4.011 12.713 1.00 87.50 163 THR A N 1
ATOM 1239 C CA . THR A 1 163 ? 4.193 5.416 12.533 1.00 87.50 163 THR A CA 1
ATOM 1240 C C . THR A 1 163 ? 5.571 5.513 11.884 1.00 87.50 163 THR A C 1
ATOM 1242 O O . THR A 1 163 ? 6.424 4.643 12.083 1.00 87.50 163 THR A O 1
ATOM 1245 N N . MET A 1 164 ? 5.811 6.587 11.126 1.00 88.50 164 MET A N 1
ATOM 1246 C CA . MET A 1 164 ? 7.146 6.945 10.626 1.00 88.50 164 MET A CA 1
ATOM 1247 C C . MET A 1 164 ? 8.015 7.695 11.660 1.00 88.50 164 MET A C 1
ATOM 1249 O O . MET A 1 164 ? 9.150 8.046 11.339 1.00 88.50 164 MET A O 1
ATOM 1253 N N . ASN A 1 165 ? 7.509 7.937 12.884 1.00 88.75 165 ASN A N 1
ATOM 1254 C CA . ASN A 1 165 ? 8.164 8.706 13.958 1.00 88.75 165 ASN A CA 1
ATOM 1255 C C . ASN A 1 165 ? 8.699 10.060 13.482 1.00 88.75 165 ASN A C 1
ATOM 1257 O O . ASN A 1 165 ? 9.910 10.299 13.432 1.00 88.75 165 ASN A O 1
ATOM 1261 N N . ASN A 1 166 ? 7.785 10.949 13.113 1.00 89.00 166 ASN A N 1
ATOM 1262 C CA . ASN A 1 166 ? 8.151 12.231 12.529 1.00 89.00 166 ASN A CA 1
ATOM 1263 C C . ASN A 1 166 ? 8.586 13.231 13.608 1.00 89.00 166 ASN A C 1
ATOM 1265 O O . ASN A 1 166 ? 7.768 13.708 14.395 1.00 89.00 166 ASN A O 1
ATOM 1269 N N . LEU A 1 167 ? 9.870 13.592 13.616 1.00 90.56 167 LEU A N 1
ATOM 1270 C CA . LEU A 1 167 ? 10.394 14.715 14.384 1.00 90.56 167 LEU A CA 1
ATOM 1271 C C . LEU A 1 167 ? 10.362 15.968 13.513 1.00 90.56 167 LEU A C 1
ATOM 1273 O O . LEU A 1 167 ? 11.137 16.117 12.568 1.00 90.56 167 LEU A O 1
ATOM 1277 N N . THR A 1 168 ? 9.467 16.891 13.857 1.00 91.38 168 THR A N 1
ATOM 1278 C CA . THR A 1 168 ? 9.309 18.149 13.125 1.00 91.38 168 THR A CA 1
ATOM 1279 C C . THR A 1 168 ? 9.448 19.341 14.053 1.00 91.38 168 THR A C 1
ATOM 1281 O O . THR A 1 168 ? 8.808 19.387 15.102 1.00 91.38 168 THR A O 1
ATOM 1284 N N . PHE A 1 169 ? 10.229 20.338 13.652 1.00 93.62 169 PHE A N 1
ATOM 1285 C CA . PHE A 1 169 ? 10.286 21.633 14.328 1.00 93.62 169 PHE A CA 1
ATOM 1286 C C . PHE A 1 169 ? 10.605 22.733 13.322 1.00 93.62 169 PHE A C 1
ATOM 1288 O O . PHE A 1 169 ? 11.182 22.493 12.264 1.00 93.62 169 PHE A O 1
ATOM 1295 N N . GLY A 1 170 ? 10.219 23.963 13.634 1.00 94.06 170 GLY A N 1
ATOM 1296 C CA . GLY A 1 170 ? 10.417 25.063 12.707 1.00 94.06 170 GLY A CA 1
ATOM 1297 C C . GLY A 1 170 ? 9.779 26.363 13.160 1.00 94.06 170 GLY A C 1
ATOM 1298 O O . GLY A 1 170 ? 9.170 26.462 14.222 1.00 94.06 170 GLY A O 1
ATOM 1299 N N . ASN A 1 171 ? 9.934 27.380 12.327 1.00 95.19 171 ASN A N 1
ATOM 1300 C CA . ASN A 1 171 ? 9.335 28.697 12.460 1.00 95.19 171 ASN A CA 1
ATOM 1301 C C . ASN A 1 171 ? 8.996 29.247 11.062 1.00 95.19 171 ASN A C 1
ATOM 1303 O O . ASN A 1 171 ? 9.075 28.539 10.063 1.00 95.19 171 ASN A O 1
ATOM 1307 N N . LYS A 1 172 ? 8.640 30.531 10.955 1.00 94.06 172 LYS A N 1
ATOM 1308 C CA . LYS A 1 172 ? 8.258 31.145 9.668 1.00 94.06 172 LYS A CA 1
ATOM 1309 C C . LYS A 1 172 ? 9.330 31.065 8.565 1.00 94.06 172 LYS A C 1
ATOM 1311 O O . LYS A 1 172 ? 8.981 31.244 7.406 1.00 94.06 172 LYS A O 1
ATOM 1316 N N . GLN A 1 173 ? 10.601 30.849 8.907 1.00 96.00 173 GLN A N 1
ATOM 1317 C CA . GLN A 1 173 ? 11.732 30.833 7.970 1.00 96.00 173 GLN A CA 1
ATOM 1318 C C . GLN A 1 173 ? 12.409 29.461 7.850 1.00 96.00 173 GLN A C 1
ATOM 1320 O O . GLN A 1 173 ? 12.944 29.148 6.792 1.00 96.00 173 GLN A O 1
ATOM 1325 N N . TYR A 1 174 ? 12.377 28.643 8.903 1.00 95.00 174 TYR A N 1
ATOM 1326 C CA . TYR A 1 174 ? 13.080 27.361 8.960 1.00 95.00 174 TYR A CA 1
ATOM 1327 C C . TYR A 1 174 ? 12.111 26.225 9.245 1.00 95.00 174 TYR A C 1
ATOM 1329 O O . TYR A 1 174 ? 11.260 26.349 10.120 1.00 95.00 174 TYR A O 1
ATOM 1337 N N . GLN A 1 175 ? 12.257 25.116 8.530 1.00 95.00 175 GLN A N 1
ATOM 1338 C CA . GLN A 1 175 ? 11.469 23.903 8.720 1.00 95.00 175 GLN A CA 1
ATOM 1339 C C . GLN A 1 175 ? 12.428 22.717 8.759 1.00 95.00 175 GLN A C 1
ATOM 1341 O O . GLN A 1 175 ? 13.284 22.590 7.885 1.00 95.00 175 GLN A O 1
ATOM 1346 N N . TYR A 1 176 ? 12.289 21.876 9.776 1.00 94.56 176 TYR A N 1
ATOM 1347 C CA . TYR A 1 176 ? 13.017 20.628 9.931 1.00 94.56 176 TYR A CA 1
ATOM 1348 C C . TYR A 1 176 ? 12.035 19.465 9.971 1.00 94.56 176 TYR A C 1
ATOM 1350 O O . TYR A 1 176 ? 10.984 19.551 10.611 1.00 94.56 176 TYR A O 1
ATOM 1358 N N . TYR A 1 177 ? 12.407 18.383 9.296 1.00 93.12 177 TYR A N 1
ATOM 1359 C CA . TYR A 1 177 ? 11.652 17.146 9.249 1.00 93.12 177 TYR A CA 1
ATOM 1360 C C . TYR A 1 177 ? 12.626 15.975 9.200 1.00 93.12 177 TYR A C 1
ATOM 1362 O O . TYR A 1 177 ? 13.463 15.900 8.299 1.00 93.12 177 TYR A O 1
ATOM 1370 N N . GLU A 1 178 ? 12.485 15.053 10.140 1.00 92.25 178 GLU A N 1
ATOM 1371 C CA . GLU A 1 178 ? 13.244 13.810 10.194 1.00 92.25 178 GLU A CA 1
ATOM 1372 C C . GLU A 1 178 ? 12.327 12.658 10.598 1.00 92.25 178 GLU A C 1
ATOM 1374 O O . GLU A 1 178 ? 11.395 12.836 11.381 1.00 92.25 178 GLU A O 1
ATOM 1379 N N . THR A 1 179 ? 12.603 11.473 10.064 1.00 89.44 179 THR A N 1
ATOM 1380 C CA . THR A 1 179 ? 11.961 10.219 10.471 1.00 89.44 179 THR A CA 1
ATOM 1381 C C . THR A 1 179 ? 12.923 9.423 11.337 1.00 89.44 179 THR A C 1
ATOM 1383 O O . THR A 1 179 ? 14.059 9.184 10.922 1.00 89.44 179 THR A O 1
ATOM 1386 N N . ILE A 1 180 ? 12.468 8.972 12.502 1.00 89.38 180 ILE A N 1
ATOM 1387 C CA . ILE A 1 180 ? 13.275 8.166 13.423 1.00 89.38 180 ILE A CA 1
ATOM 1388 C C . ILE A 1 180 ? 12.944 6.679 13.229 1.00 89.38 180 ILE A C 1
ATOM 1390 O O . ILE A 1 180 ? 11.783 6.289 13.103 1.00 89.38 180 ILE A O 1
ATOM 1394 N N . CYS A 1 181 ? 13.968 5.825 13.204 1.00 84.06 181 CYS A N 1
ATOM 1395 C CA . CYS A 1 181 ? 13.772 4.386 13.039 1.00 84.06 181 CYS A CA 1
ATOM 1396 C C . CYS A 1 181 ? 12.914 3.786 14.164 1.00 84.06 181 CYS A C 1
ATOM 1398 O O . CYS A 1 181 ? 13.058 4.137 15.335 1.00 84.06 181 CYS A O 1
ATOM 1400 N N . SER A 1 182 ? 12.063 2.836 13.786 1.00 81.88 182 SER A N 1
ATOM 1401 C CA . SER A 1 182 ? 11.209 2.045 14.668 1.00 81.88 182 SER A CA 1
ATOM 1402 C C . SER A 1 182 ? 11.750 0.625 14.863 1.00 81.88 182 SER A C 1
ATOM 1404 O O . SER A 1 182 ? 12.620 0.164 14.120 1.00 81.88 182 SER A O 1
ATOM 1406 N N . GLY A 1 183 ? 11.229 -0.083 15.869 1.00 78.75 183 GLY A N 1
ATOM 1407 C CA . GLY A 1 183 ? 11.468 -1.519 16.023 1.00 78.75 183 GLY A CA 1
ATOM 1408 C C . GLY A 1 183 ? 10.725 -2.339 14.963 1.00 78.75 183 GLY A C 1
ATOM 1409 O O . GLY A 1 183 ? 9.642 -1.957 14.519 1.00 78.75 183 GLY A O 1
ATOM 1410 N N . SER A 1 184 ? 11.291 -3.482 14.575 1.00 77.81 184 SER A N 1
ATOM 1411 C CA . SER A 1 184 ? 10.616 -4.441 13.693 1.00 77.81 184 SER A CA 1
ATOM 1412 C C . SER A 1 184 ? 9.625 -5.304 14.487 1.00 77.81 184 SER A C 1
ATOM 1414 O O . SER A 1 184 ? 9.959 -5.718 15.602 1.00 77.81 184 SER A O 1
ATOM 1416 N N . PRO A 1 185 ? 8.419 -5.575 13.954 1.00 78.44 185 PRO A N 1
ATOM 1417 C CA . PRO A 1 185 ? 7.489 -6.506 14.585 1.00 78.44 185 PRO A CA 1
ATOM 1418 C C . PRO A 1 185 ? 8.028 -7.941 14.531 1.00 78.44 185 PRO A C 1
ATOM 1420 O O . PRO A 1 185 ? 8.903 -8.259 13.728 1.00 78.44 185 PRO A O 1
ATOM 1423 N N . ALA A 1 186 ? 7.486 -8.814 15.378 1.00 70.50 186 ALA A N 1
ATOM 1424 C CA . ALA A 1 186 ? 7.718 -10.249 15.263 1.00 70.50 186 ALA A CA 1
ATOM 1425 C C . ALA A 1 186 ? 6.891 -10.831 14.104 1.00 70.50 186 ALA A C 1
ATOM 1427 O O . ALA A 1 186 ? 5.696 -10.531 13.998 1.00 70.50 186 ALA A O 1
ATOM 1428 N N . GLY A 1 187 ? 7.513 -11.682 13.288 1.00 61.12 187 GLY A N 1
ATOM 1429 C CA . GLY A 1 187 ? 6.891 -12.355 12.146 1.00 61.12 187 GLY A CA 1
ATOM 1430 C C . GLY A 1 187 ? 7.879 -12.561 11.015 1.00 61.12 187 GLY A C 1
ATOM 1431 O O . GLY A 1 187 ? 8.782 -11.707 10.875 1.00 61.12 187 GLY A O 1
#

pLDDT: mean 93.45, std 5.36, range [61.12, 98.75]

Secondary structure (DSSP, 8-state):
-HHHHHHHHHHHH-HHHHHHHHHHHHHHHHHHHHHHHTTS-SEEEEEEE-TTS-EEEEEEEEETTTTEEEEE-TTPPBP-SSS----HHHHHHHHHHHHHHHT-S-PPP-GGGGTTEEEE--TTBTTSPPTT---TTIIIIIHHHHHHHHHHHHT-S-----S--EEEEE-SS-EEEEEPPPPPPP-

Foldseek 3Di:
DVVVVVVVCCVVPNPVRVVVVVVVLLQVLLVLLLVLLVVFDQKFKFWQQDPVRWIFIWIWHADNVLSAIETARPPGAFADQDQQAAAQVLLVVLVLVLSVVSSVDPGDRDCSNCPRYHYHDDDRHSNHNDPPGHHPCRNFQNSLSSNQRSCVRRVNFHRFPRGQCWDWDDDPVDIDIDGDDGDDTGD